Protein AF-A0A0D8ZPQ2-F1 (afdb_monomer)

Solvent-accessible surface area (backbone atoms only — not comparable to full-atom values): 20098 Å² total; per-residue (Å²): 124,66,74,57,55,53,52,55,51,50,50,55,56,56,63,72,45,53,73,69,50,47,55,49,26,52,54,46,30,50,55,48,46,69,67,47,54,82,52,61,35,55,46,63,42,36,36,36,30,72,32,68,70,55,53,48,43,53,56,47,63,79,64,75,66,79,50,78,71,44,48,54,41,48,36,48,49,51,24,51,55,50,50,54,50,41,38,44,73,54,54,66,43,55,62,33,38,41,49,42,57,46,45,54,29,55,76,48,75,66,51,74,59,90,45,60,65,55,36,49,55,53,49,51,54,51,50,64,57,53,49,78,70,77,46,59,73,45,59,53,76,42,88,44,52,68,43,35,48,53,50,48,52,36,46,53,53,34,50,51,56,51,50,54,46,46,52,56,57,70,72,48,90,59,82,53,84,49,58,46,84,41,83,42,65,49,99,82,67,46,81,40,86,41,74,47,76,53,57,46,50,60,55,23,30,54,58,39,62,71,50,91,74,90,60,83,64,66,59,66,68,62,49,24,50,46,43,6,35,72,36,21,69,51,49,48,71,44,22,93,47,44,70,60,49,59,66,69,39,77,82,64,68,56,68,69,56,64,31,52,33,66,47,39,47,78,56,96,88,39,77,45,41,54,35,51,53,48,47,61,63,59,32,24,41,52,57,43,59,50,66,64,44,72,42,32,54,40,75,52,64,84,53,64,50,58,50,51,54,40,48,66,38,45,55,74,72,80,46,83,79,57,45,58,96,80,62,50,75,63,63,50,48,52,55,51,52,54,30,51,52,40,31,51,52,39,52,54,35,47,53,55,48,50,57,51,45,49,74,63,75,106

Foldseek 3Di:
DVLVVLVVVLLVVLVPDDPVLLVLLVVLLVLQCVLCLLPLLDFDDEAEEEDPLLLVLLVVVVVPDDDPVNSSSVSNNSSVLVVLSLVVPLSVHQYAYEDELLRLCVLVVNDQDPDQVSVVVSVVSSCVSCVVSVHHYDYDQPPGSVSSNVLSVLLVVLQVLLLVLLVVLLPDQDEDDQWDWDFDQDPVRDTDTDTDGDQLLNVLLVVLLPDDGDHDHADSNLSSLQSSLSCSVVSLVNYPPNVVCVVVCPPPPPPLSPLSPVCWDQDPSGIPNSVLSVLLVQQQVLVCLLVVDNYHYGYDDPPPSSSVNSVVSSPPPVDVNSDPPPDDPVNVVVSVVSSVVSSVSSVVSVVVVVVVVVVSND

Sequence (362 aa):
MQLIKITEKIKHEIQSLNQTEKTYLIKSFIFLINNIEPILGLSEPLLLIIDNQVLNDLNHINTNQFDCKNRLRYVRLISVFMLFNYLVKYAGKHIKIILTPAIFLEFNQRSIPKTSDEFNIVLNKYLSLVEKFECETLSLSINNFKDARQKLKTIQYDEQKILNIINKLKFKRMTFELFDKMDWRDENNKKVKCELFKPPFLLAYQVASKQKIRLKYFDRSVVNHVIASHLEPKVYSDSALTNLVQQKLKGFRSESISRTASVSKIVKGQLKGLADIEILQLCNIESQFKYNLDYTFFAVTFDKKLSELLHERTRLSIHSEALSIQDNRETRKAKIDVAQEKQLKALNELALFYQHLETVVC

Structure (mmCIF, N/CA/C/O backbone):
data_AF-A0A0D8ZPQ2-F1
#
_entry.id   AF-A0A0D8ZPQ2-F1
#
loop_
_atom_site.group_PDB
_atom_site.id
_atom_site.type_symbol
_atom_site.label_atom_id
_atom_site.label_alt_id
_atom_site.label_comp_id
_atom_site.label_asym_id
_atom_site.label_entity_id
_atom_site.label_seq_id
_atom_site.pdbx_PDB_ins_code
_atom_site.Cartn_x
_atom_site.Cartn_y
_atom_site.Cartn_z
_atom_site.occupancy
_atom_site.B_iso_or_equiv
_atom_site.auth_seq_id
_atom_site.auth_comp_id
_atom_site.auth_asym_id
_atom_site.auth_atom_id
_atom_site.pdbx_PDB_model_num
ATOM 1 N N . MET A 1 1 ? -23.719 6.994 19.216 1.00 41.38 1 MET A N 1
ATOM 2 C CA . MET A 1 1 ? -23.321 7.160 20.636 1.00 41.38 1 MET A CA 1
ATOM 3 C C . MET A 1 1 ? -21.838 6.856 20.892 1.00 41.38 1 MET A C 1
ATOM 5 O O . MET A 1 1 ? -21.249 7.560 21.697 1.00 41.38 1 MET A O 1
ATOM 9 N N . GLN A 1 2 ? -21.213 5.878 20.213 1.00 47.44 2 GLN A N 1
ATOM 10 C CA . GLN A 1 2 ? -19.795 5.504 20.419 1.00 47.44 2 GLN A CA 1
ATOM 11 C C . GLN A 1 2 ? -18.790 6.561 19.896 1.00 47.44 2 GLN A C 1
ATOM 13 O O . GLN A 1 2 ? -18.069 7.140 20.703 1.00 47.44 2 GLN A O 1
ATOM 18 N N . LEU A 1 3 ? -18.904 7.010 18.637 1.00 49.72 3 LEU A N 1
ATOM 19 C CA . LEU A 1 3 ? -18.049 8.065 18.047 1.00 49.72 3 LEU A CA 1
ATOM 20 C C . LEU A 1 3 ? -18.040 9.427 18.784 1.00 49.72 3 LEU A C 1
ATOM 22 O O . LEU A 1 3 ? -17.176 10.264 18.525 1.00 49.72 3 LEU A O 1
ATOM 26 N N . ILE A 1 4 ? -19.000 9.714 19.674 1.00 50.06 4 ILE A N 1
ATOM 27 C CA . ILE A 1 4 ? -18.988 10.933 20.512 1.00 50.06 4 ILE A CA 1
ATOM 28 C C . ILE A 1 4 ? -17.857 10.851 21.549 1.00 50.06 4 ILE A C 1
ATOM 30 O O . ILE A 1 4 ? -17.125 11.823 21.721 1.00 50.06 4 ILE A O 1
ATOM 34 N N . LYS A 1 5 ? -17.633 9.666 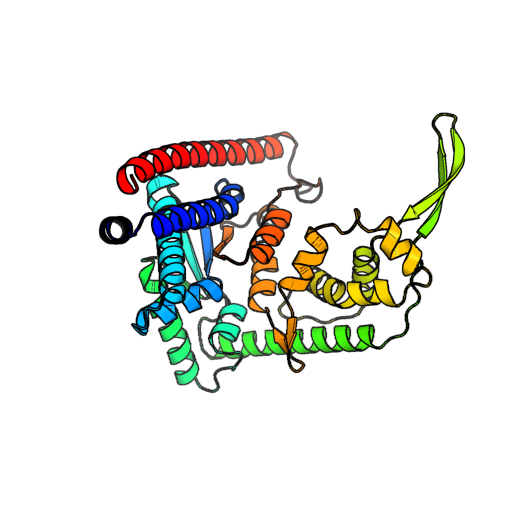22.135 1.00 54.03 5 LYS A N 1
ATOM 35 C CA . LYS A 1 5 ? -16.564 9.425 23.115 1.00 54.03 5 LYS A CA 1
ATOM 36 C C . LYS A 1 5 ? -15.174 9.558 22.493 1.00 54.03 5 LYS A 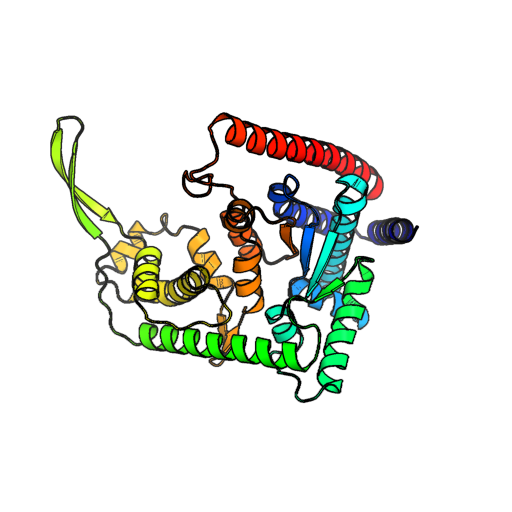C 1
ATOM 38 O O . LYS A 1 5 ? -14.276 10.106 23.128 1.00 54.03 5 LYS A O 1
ATOM 43 N N . ILE A 1 6 ? -15.002 9.123 21.239 1.00 60.47 6 ILE A N 1
ATOM 44 C CA . ILE A 1 6 ? -13.753 9.328 20.489 1.00 60.47 6 ILE A CA 1
ATOM 45 C C . ILE A 1 6 ? -13.452 10.821 20.330 1.00 60.47 6 ILE A C 1
ATOM 47 O O . ILE A 1 6 ? -12.317 11.227 20.547 1.00 60.47 6 ILE A O 1
ATOM 51 N N . THR A 1 7 ? -14.438 11.658 19.997 1.00 66.75 7 THR A N 1
ATOM 52 C CA . THR A 1 7 ? -14.201 13.101 19.811 1.00 66.75 7 THR A CA 1
ATOM 53 C C . THR A 1 7 ? -13.794 13.799 21.103 1.00 66.75 7 THR A C 1
ATOM 55 O O . THR A 1 7 ? -12.859 14.595 21.082 1.00 66.75 7 THR A O 1
ATOM 58 N N . GLU A 1 8 ? -14.437 13.486 22.229 1.00 69.44 8 GLU A N 1
ATOM 59 C CA . GLU A 1 8 ? -14.062 14.050 23.534 1.00 69.44 8 GLU A CA 1
ATOM 60 C C . GLU A 1 8 ? -12.667 13.591 23.969 1.00 69.44 8 GLU A C 1
ATOM 62 O O . GLU A 1 8 ? -11.854 14.403 24.413 1.00 69.44 8 GLU A O 1
ATOM 67 N N . LYS A 1 9 ? -12.351 12.308 23.755 1.00 71.44 9 LYS A N 1
ATOM 68 C CA . LYS A 1 9 ? -11.021 11.761 24.024 1.00 71.44 9 LYS A CA 1
ATOM 69 C C . LYS A 1 9 ? -9.953 12.417 23.147 1.00 71.44 9 LYS A C 1
ATOM 71 O O . LYS A 1 9 ? -8.952 12.881 23.676 1.00 71.44 9 LYS A O 1
ATOM 76 N N . ILE A 1 10 ? -10.173 12.521 21.833 1.00 74.75 10 ILE A N 1
ATOM 77 C CA . ILE A 1 10 ? -9.263 13.221 20.910 1.00 74.75 10 ILE A CA 1
ATOM 78 C C . ILE A 1 10 ? -9.061 14.668 21.368 1.00 74.75 10 ILE A C 1
ATOM 80 O O . ILE A 1 10 ? -7.928 15.134 21.401 1.00 74.75 10 ILE A O 1
ATOM 84 N N . LYS A 1 11 ? -10.132 15.372 21.754 1.00 79.00 11 LYS A N 1
ATOM 85 C CA . LYS A 1 11 ? -10.051 16.762 22.214 1.00 79.00 11 LYS A CA 1
ATOM 86 C C . LYS A 1 11 ? -9.152 16.902 23.445 1.00 79.00 11 LYS A C 1
ATOM 88 O O . LYS A 1 11 ? -8.260 17.746 23.438 1.00 79.00 11 LYS A O 1
ATOM 93 N N . HIS A 1 12 ? -9.339 16.052 24.455 1.00 79.31 12 HIS A N 1
ATOM 94 C CA . HIS A 1 12 ? -8.485 16.038 25.646 1.00 79.31 12 HIS A CA 1
ATOM 95 C C . HIS A 1 12 ? -7.016 15.752 25.293 1.00 79.31 12 HIS A C 1
ATOM 97 O O . HIS A 1 12 ? -6.105 16.439 25.754 1.00 79.31 12 HIS A O 1
ATOM 103 N N . GLU A 1 13 ? -6.772 14.771 24.422 1.00 82.75 13 GLU A N 1
ATOM 104 C CA . GLU A 1 13 ? -5.420 14.432 23.974 1.00 82.75 13 GLU A CA 1
ATOM 105 C C . GLU A 1 13 ? -4.752 15.595 23.230 1.00 82.75 13 GLU A C 1
ATOM 107 O O . GLU A 1 13 ? -3.596 15.901 23.514 1.00 82.75 13 GLU A O 1
ATOM 112 N N . ILE A 1 14 ? -5.476 16.293 22.346 1.00 84.00 14 ILE A N 1
ATOM 113 C CA . ILE A 1 14 ? -4.987 17.478 21.620 1.00 84.00 14 ILE A CA 1
ATOM 114 C C . ILE A 1 14 ? -4.630 18.617 22.582 1.00 84.00 14 ILE A C 1
ATOM 116 O O . ILE A 1 14 ? -3.601 19.270 22.404 1.00 84.00 14 ILE A O 1
ATOM 120 N N . GLN A 1 15 ? -5.447 18.847 23.613 1.00 85.25 15 GLN A N 1
ATOM 121 C CA . GLN A 1 15 ? -5.192 19.877 24.625 1.00 85.25 15 GLN A CA 1
ATOM 122 C C . GLN A 1 15 ? -3.924 19.595 25.441 1.00 85.25 15 GLN A C 1
ATOM 124 O O . GLN A 1 15 ? -3.238 20.532 25.840 1.00 85.25 15 GLN A O 1
ATOM 129 N N . SER A 1 16 ? -3.579 18.318 25.636 1.00 85.88 16 SER A N 1
ATOM 130 C CA . SER A 1 16 ? -2.345 17.905 26.319 1.00 85.88 16 SER A CA 1
ATOM 131 C C . SER A 1 16 ? -1.069 18.089 25.483 1.00 85.88 16 SER A C 1
ATOM 133 O O . SER A 1 16 ? 0.036 17.921 26.003 1.00 85.88 16 SER A O 1
ATOM 135 N N . LEU A 1 17 ? -1.196 18.378 24.182 1.00 87.38 17 LEU A N 1
ATOM 136 C CA . LEU A 1 17 ? -0.052 18.505 23.285 1.00 87.38 17 LEU A CA 1
ATOM 137 C C . LEU A 1 17 ? 0.653 19.852 23.465 1.00 87.38 17 LEU A C 1
ATOM 139 O O . LEU A 1 17 ? 0.016 20.906 23.524 1.00 87.38 17 LEU A O 1
ATOM 143 N N . ASN A 1 18 ? 1.986 19.836 23.444 1.00 89.25 18 ASN A N 1
ATOM 144 C CA . ASN A 1 18 ? 2.763 21.074 23.344 1.00 89.25 18 ASN A CA 1
ATOM 145 C C . ASN A 1 18 ? 2.694 21.676 21.922 1.00 89.25 18 ASN A C 1
ATOM 147 O O . ASN A 1 18 ? 2.236 21.038 20.974 1.00 89.25 18 ASN A O 1
ATOM 151 N N . GLN A 1 19 ? 3.187 22.904 21.737 1.00 88.12 19 GLN A N 1
ATOM 152 C CA . GLN A 1 19 ? 3.073 23.612 20.453 1.00 88.12 19 GLN A CA 1
ATOM 153 C C . GLN A 1 19 ? 3.758 22.889 19.276 1.00 88.12 19 GLN A C 1
ATOM 155 O O . GLN A 1 19 ? 3.245 22.882 18.151 1.00 88.12 19 GLN A O 1
ATOM 160 N N . THR A 1 20 ? 4.903 22.248 19.522 1.00 89.31 20 THR A N 1
ATOM 161 C CA . THR A 1 20 ? 5.625 21.464 18.509 1.00 89.31 20 THR A CA 1
ATOM 162 C C . THR A 1 20 ? 4.814 20.239 18.089 1.00 89.31 20 THR A C 1
ATOM 164 O O . THR A 1 20 ? 4.684 19.955 16.897 1.00 89.31 20 THR A O 1
ATOM 167 N N . GLU A 1 21 ? 4.221 19.541 19.057 1.00 90.00 21 GLU A N 1
ATOM 168 C CA . GLU A 1 21 ? 3.336 18.396 18.836 1.00 90.00 21 GLU A CA 1
ATOM 169 C C . GLU A 1 21 ? 2.061 18.803 18.094 1.00 90.00 21 GLU A C 1
ATOM 171 O O . GLU A 1 21 ? 1.704 18.141 17.124 1.00 90.00 21 GLU A O 1
ATOM 176 N N . LYS A 1 22 ? 1.423 19.922 18.461 1.00 88.94 22 LYS A N 1
ATOM 177 C CA . LYS A 1 22 ? 0.262 20.475 17.740 1.00 88.94 22 LYS A CA 1
ATOM 178 C C . LYS A 1 22 ? 0.596 20.792 16.281 1.00 88.94 22 LYS A C 1
ATOM 180 O O . LYS A 1 22 ? -0.138 20.414 15.372 1.00 88.94 22 LYS A O 1
ATOM 185 N N . THR A 1 23 ? 1.750 21.411 16.033 1.00 88.88 23 THR A N 1
ATOM 186 C CA . THR A 1 23 ? 2.218 21.693 14.666 1.00 88.88 23 THR A CA 1
ATOM 187 C C . THR A 1 23 ? 2.427 20.399 13.873 1.00 88.88 23 THR A C 1
ATOM 189 O O . THR A 1 23 ? 2.057 20.307 12.700 1.00 88.88 23 THR A O 1
ATOM 192 N N . TYR A 1 24 ? 3.015 19.378 14.501 1.00 90.94 24 TYR A N 1
ATOM 193 C CA . TYR A 1 24 ? 3.219 18.073 13.876 1.00 90.94 24 TYR A CA 1
ATOM 194 C C . TYR A 1 24 ? 1.899 17.323 13.637 1.00 90.94 24 TYR A C 1
ATOM 196 O O . TYR A 1 24 ? 1.752 16.675 12.598 1.00 90.94 24 TYR A O 1
ATOM 204 N N . LEU A 1 25 ? 0.928 17.454 14.546 1.00 92.19 25 LEU A N 1
ATOM 205 C CA . LEU A 1 25 ? -0.424 16.916 14.410 1.00 92.19 25 LEU A CA 1
ATOM 206 C C . LEU A 1 25 ? -1.108 17.479 13.168 1.00 92.19 25 LEU A C 1
ATOM 208 O O . LEU A 1 25 ? -1.548 16.705 12.324 1.00 92.19 25 LEU A O 1
ATOM 212 N N . ILE A 1 26 ? -1.138 18.810 13.032 1.00 89.25 26 ILE A N 1
ATOM 213 C CA . ILE A 1 26 ? -1.751 19.490 11.885 1.00 89.25 26 ILE A CA 1
ATOM 214 C C . ILE A 1 26 ? -1.098 19.016 10.584 1.00 89.25 26 ILE A C 1
ATOM 216 O O . ILE A 1 26 ? -1.795 18.612 9.659 1.00 89.25 26 ILE A O 1
ATOM 220 N N . LYS A 1 27 ? 0.240 18.983 10.522 1.00 91.56 27 LYS A N 1
ATOM 221 C CA . LYS A 1 27 ? 0.965 18.502 9.332 1.00 91.56 27 LYS A CA 1
ATOM 222 C C . LYS A 1 27 ? 0.626 17.052 8.985 1.00 91.56 27 LYS A C 1
ATOM 224 O O . LYS A 1 27 ? 0.441 16.736 7.814 1.00 91.56 27 LYS A O 1
ATOM 229 N N . SER A 1 28 ? 0.545 16.182 9.990 1.00 93.38 28 SER A N 1
ATOM 230 C CA . SER A 1 28 ? 0.216 14.763 9.808 1.00 93.38 28 SER A CA 1
ATOM 231 C C . SER A 1 28 ? -1.231 14.579 9.349 1.00 93.38 28 SER A C 1
ATOM 233 O O . SER A 1 28 ? -1.497 13.779 8.457 1.00 93.38 28 SER A O 1
ATOM 235 N N . PHE A 1 29 ? -2.156 15.362 9.905 1.00 92.81 29 PHE A N 1
ATOM 236 C CA . PHE A 1 29 ? -3.560 15.350 9.519 1.00 92.81 29 PHE A CA 1
ATOM 237 C C . PHE A 1 29 ? -3.768 15.865 8.089 1.00 92.81 29 PHE A C 1
ATOM 239 O O . PHE A 1 29 ? -4.382 15.170 7.286 1.00 92.81 29 PHE A O 1
ATOM 246 N N . ILE A 1 30 ? -3.181 17.013 7.732 1.00 89.81 30 ILE A N 1
ATOM 247 C CA . ILE A 1 30 ? -3.221 17.553 6.361 1.00 89.81 30 ILE A CA 1
ATOM 248 C C . ILE A 1 30 ? -2.640 16.543 5.369 1.00 89.81 30 ILE A C 1
ATOM 250 O O . ILE A 1 30 ? -3.208 16.326 4.304 1.00 89.81 30 ILE A O 1
ATOM 254 N N . PHE A 1 31 ? -1.533 15.883 5.720 1.00 91.81 31 PHE A N 1
ATOM 255 C CA . PHE A 1 31 ? -0.951 14.839 4.879 1.00 91.81 31 PHE A CA 1
ATOM 256 C C . PHE A 1 31 ? -1.945 13.701 4.594 1.00 91.81 31 PHE A C 1
ATOM 258 O O . PHE A 1 31 ? -2.083 13.283 3.447 1.00 91.81 31 PHE A O 1
ATOM 265 N N . LEU A 1 32 ? -2.665 13.223 5.613 1.00 92.75 32 LEU A N 1
ATOM 266 C CA . LEU A 1 32 ? -3.695 12.197 5.440 1.00 92.75 32 LEU A CA 1
ATOM 267 C C . LEU A 1 32 ? -4.887 12.694 4.610 1.00 92.75 32 LEU A C 1
ATOM 269 O O . LEU A 1 32 ? -5.379 11.958 3.756 1.00 92.75 32 LEU A O 1
ATOM 273 N N . ILE A 1 33 ? -5.327 13.934 4.831 1.00 89.31 33 ILE A N 1
ATOM 274 C CA . ILE A 1 33 ? -6.423 14.549 4.075 1.00 89.31 33 ILE A CA 1
ATOM 275 C C . ILE A 1 33 ? -6.072 14.673 2.594 1.00 89.31 33 ILE A C 1
ATOM 277 O O . ILE A 1 33 ? -6.847 14.230 1.754 1.00 89.31 33 ILE A O 1
ATOM 281 N N . ASN A 1 34 ? -4.880 15.164 2.261 1.00 85.62 34 ASN A N 1
ATOM 282 C CA . ASN A 1 34 ? -4.442 15.287 0.868 1.00 85.62 34 ASN A CA 1
ATOM 283 C C . ASN A 1 34 ? -4.384 13.927 0.150 1.00 85.62 34 ASN A C 1
ATOM 285 O O . ASN A 1 34 ? -4.535 13.857 -1.068 1.00 85.62 34 ASN A O 1
ATOM 289 N N . ASN A 1 35 ? -4.178 12.835 0.894 1.00 86.06 35 ASN A N 1
ATOM 290 C CA . ASN A 1 35 ? -4.217 11.492 0.322 1.00 86.06 35 ASN A CA 1
ATOM 291 C C . ASN A 1 35 ? -5.647 11.037 0.017 1.00 86.06 35 ASN A C 1
ATOM 293 O O . ASN A 1 35 ? -5.849 10.351 -0.981 1.00 86.06 35 ASN A O 1
ATOM 297 N N . ILE A 1 36 ? -6.624 11.389 0.861 1.00 86.38 36 ILE A N 1
ATOM 298 C CA . ILE A 1 36 ? -8.007 10.907 0.741 1.00 86.38 3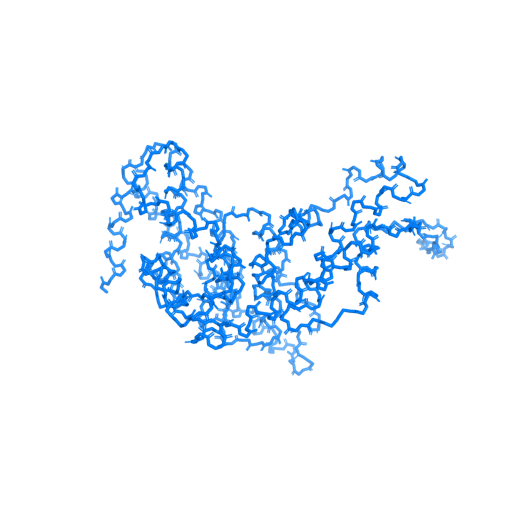6 ILE A CA 1
ATOM 299 C C . ILE A 1 36 ? -8.905 11.828 -0.089 1.00 86.38 36 ILE A C 1
ATOM 301 O O . ILE A 1 36 ? -9.905 11.377 -0.637 1.00 86.38 36 ILE A O 1
ATOM 305 N N . GLU A 1 37 ? -8.559 13.107 -0.215 1.00 82.50 37 GLU A N 1
ATOM 306 C CA . GLU A 1 37 ? -9.332 14.100 -0.965 1.00 82.50 37 GLU A CA 1
ATOM 307 C C . GLU A 1 37 ? -9.755 13.617 -2.368 1.00 82.50 37 GLU A C 1
ATOM 309 O O . GLU A 1 37 ? -10.943 13.736 -2.687 1.00 82.50 37 GLU A O 1
ATOM 314 N N . PRO A 1 38 ? -8.877 12.979 -3.179 1.00 77.94 38 PRO A N 1
ATOM 315 C CA . PRO A 1 38 ? -9.250 12.525 -4.519 1.00 77.94 38 PRO A CA 1
ATOM 316 C C . PRO A 1 38 ? -10.356 11.463 -4.539 1.00 77.94 38 PRO A C 1
ATOM 318 O O . PRO A 1 38 ? -10.917 11.195 -5.599 1.00 77.94 38 PRO A O 1
ATOM 321 N N . ILE A 1 39 ? -10.652 10.826 -3.400 1.00 78.25 39 ILE A N 1
ATOM 322 C CA . ILE A 1 39 ? -11.596 9.706 -3.320 1.00 78.25 39 ILE A CA 1
ATOM 323 C C . ILE A 1 39 ? -12.920 10.062 -2.652 1.00 78.25 39 ILE A C 1
ATOM 325 O O . ILE A 1 39 ? -13.835 9.241 -2.642 1.00 78.25 39 ILE A O 1
ATOM 329 N N . LEU A 1 40 ? -13.056 11.272 -2.100 1.00 79.19 40 LEU A N 1
ATOM 330 C CA . LEU A 1 40 ? -14.262 11.667 -1.365 1.00 79.19 40 LEU A CA 1
ATOM 331 C C 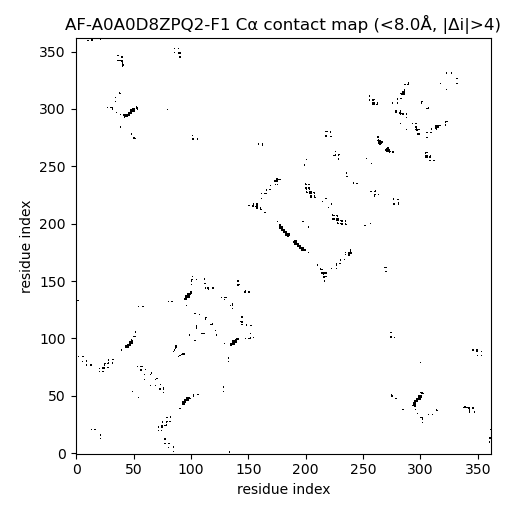. LEU A 1 40 ? -15.517 11.697 -2.258 1.00 79.19 40 LEU A C 1
ATOM 333 O O . LEU A 1 40 ? -16.630 11.553 -1.754 1.00 79.19 40 LEU A O 1
ATOM 337 N N . GLY A 1 41 ? -15.357 11.820 -3.578 1.00 73.06 41 GLY A N 1
ATOM 338 C CA . GLY A 1 41 ? -16.453 11.744 -4.551 1.00 73.06 41 GLY A CA 1
ATOM 339 C C . GLY A 1 41 ? -16.858 10.327 -4.988 1.00 73.06 41 GLY A C 1
ATOM 340 O O . GLY A 1 41 ? -17.835 10.187 -5.724 1.00 73.06 41 GLY A O 1
ATOM 341 N N . LEU A 1 42 ? -16.126 9.286 -4.572 1.00 75.88 42 LEU A N 1
ATOM 342 C CA . LEU A 1 42 ? -16.280 7.916 -5.082 1.00 75.88 42 LEU A CA 1
ATOM 343 C C . LEU A 1 42 ? -17.322 7.078 -4.320 1.00 75.88 42 LEU A C 1
ATOM 345 O O . LEU A 1 42 ? -17.939 7.541 -3.357 1.00 75.88 42 LEU A O 1
ATOM 349 N N . SER A 1 43 ? -17.535 5.846 -4.803 1.00 78.75 43 SER A N 1
ATOM 350 C CA . SER A 1 43 ? -18.500 4.870 -4.284 1.00 78.75 43 SER A CA 1
ATOM 351 C C . SER A 1 43 ? -18.286 4.562 -2.804 1.00 78.75 43 SER A C 1
ATOM 353 O O . SER A 1 43 ? -17.152 4.431 -2.334 1.00 78.75 43 SER A O 1
ATOM 355 N N . GLU A 1 44 ? -19.390 4.386 -2.085 1.00 82.88 44 GLU A N 1
ATOM 356 C CA . GLU A 1 44 ? -19.411 4.029 -0.668 1.00 82.88 44 GLU A CA 1
ATOM 357 C C . GLU A 1 44 ? -19.916 2.592 -0.486 1.00 82.88 44 GLU A C 1
ATOM 359 O O . GLU A 1 44 ? -20.863 2.217 -1.175 1.00 82.88 44 GLU A O 1
ATOM 364 N N . PRO A 1 45 ? -19.361 1.811 0.464 1.00 91.88 45 PRO A N 1
ATOM 365 C CA . PRO A 1 45 ? -18.475 2.238 1.554 1.00 91.88 45 PRO A CA 1
ATOM 366 C C . PRO A 1 45 ? -17.019 2.510 1.149 1.00 91.88 45 PRO A C 1
ATOM 368 O O . PRO A 1 45 ? -16.494 1.922 0.202 1.00 91.88 45 PRO A O 1
ATOM 371 N N . LEU A 1 46 ? -16.343 3.354 1.937 1.00 92.81 46 LEU A N 1
ATOM 372 C CA . LEU A 1 46 ? -14.888 3.490 1.899 1.00 92.81 46 LEU A CA 1
ATOM 373 C C . LEU A 1 46 ? -14.246 2.359 2.711 1.00 92.81 46 LEU A C 1
ATOM 375 O O . LEU A 1 46 ? -14.409 2.255 3.927 1.00 92.81 46 LEU A O 1
ATOM 379 N N . LEU A 1 47 ? -13.501 1.507 2.023 1.00 95.00 47 LEU A N 1
ATOM 380 C CA . LEU A 1 47 ? -12.798 0.353 2.561 1.00 95.00 47 LEU A CA 1
ATOM 381 C C . LEU A 1 47 ? -11.345 0.733 2.870 1.00 95.00 47 LEU A C 1
ATOM 383 O O . LEU A 1 47 ? -10.476 0.730 1.997 1.00 95.00 47 LEU A O 1
ATOM 387 N N . LEU A 1 48 ? -11.095 1.087 4.127 1.00 95.38 48 LEU A N 1
ATOM 388 C CA . LEU A 1 48 ? -9.821 1.595 4.620 1.00 95.38 48 LEU A CA 1
ATOM 389 C C . LEU A 1 48 ? -8.869 0.447 4.967 1.00 95.38 48 LEU A C 1
ATOM 391 O O . LEU A 1 48 ? -9.108 -0.343 5.879 1.00 95.38 48 LEU A O 1
ATOM 395 N N . ILE A 1 49 ? -7.751 0.382 4.263 1.00 95.88 49 ILE A N 1
ATOM 396 C CA . ILE A 1 49 ? -6.655 -0.546 4.497 1.00 95.88 49 ILE A CA 1
ATOM 397 C C . ILE A 1 49 ? -5.618 0.156 5.382 1.00 95.88 49 ILE A C 1
ATOM 399 O O . ILE A 1 49 ? -5.037 1.170 4.989 1.00 95.88 49 ILE A O 1
ATOM 403 N N . ILE A 1 50 ? -5.385 -0.367 6.587 1.00 95.06 50 ILE A N 1
ATOM 404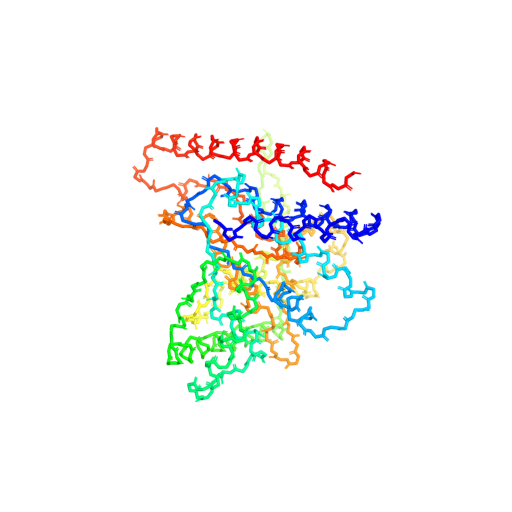 C CA . ILE A 1 50 ? -4.432 0.216 7.543 1.00 95.06 50 ILE A CA 1
ATOM 405 C C . ILE A 1 50 ? -3.036 -0.336 7.276 1.00 95.06 50 ILE A C 1
ATOM 407 O O . ILE A 1 50 ? -2.792 -1.528 7.460 1.00 95.06 50 ILE A O 1
ATOM 411 N N . ASP A 1 51 ? -2.118 0.537 6.876 1.00 92.62 51 ASP A N 1
ATOM 412 C CA . ASP A 1 51 ? -0.725 0.172 6.637 1.00 92.62 51 ASP A CA 1
ATOM 413 C C . ASP A 1 51 ? -0.021 -0.289 7.933 1.00 92.62 51 ASP A C 1
ATOM 415 O O . ASP A 1 51 ? -0.314 0.160 9.048 1.00 92.62 51 ASP A O 1
ATOM 419 N N . ASN A 1 52 ? 0.971 -1.164 7.782 1.00 87.69 52 ASN A N 1
ATOM 420 C CA . ASN A 1 52 ? 1.805 -1.703 8.848 1.00 87.69 52 ASN A CA 1
ATOM 421 C C . ASN A 1 52 ? 2.475 -0.614 9.689 1.00 87.69 52 ASN A C 1
ATOM 423 O O . ASN A 1 52 ? 2.680 -0.816 10.886 1.00 87.69 52 ASN A O 1
ATOM 427 N N . GLN A 1 53 ? 2.809 0.548 9.118 1.00 88.06 53 GLN A N 1
ATOM 428 C CA . GLN A 1 53 ? 3.352 1.657 9.907 1.00 88.06 53 GLN A CA 1
ATOM 429 C C . GLN A 1 53 ? 2.360 2.142 10.979 1.00 88.06 53 GLN A C 1
ATOM 431 O O . GLN A 1 53 ? 2.759 2.357 12.125 1.00 88.0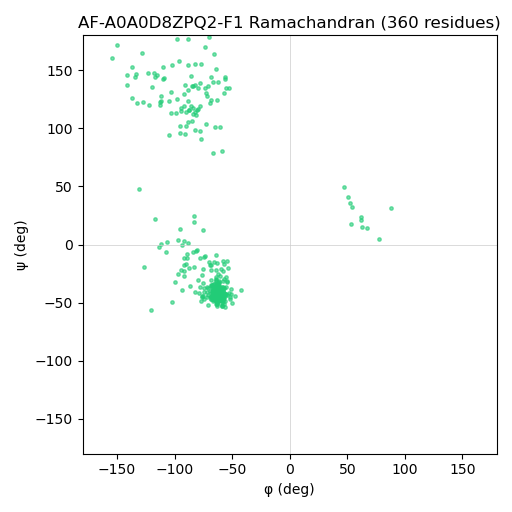6 53 GLN A O 1
ATOM 436 N N . VAL A 1 54 ? 1.076 2.258 10.633 1.00 91.25 54 VAL A N 1
ATOM 437 C CA . VAL A 1 54 ? 0.016 2.676 11.562 1.00 91.25 54 VAL A CA 1
ATOM 438 C C . VAL A 1 54 ? -0.275 1.569 12.579 1.00 91.25 54 VAL A C 1
ATOM 440 O O . VAL A 1 54 ? -0.402 1.848 13.771 1.00 91.25 54 VAL A O 1
ATOM 443 N N . LEU A 1 55 ? -0.296 0.301 12.149 1.00 91.00 55 LEU A N 1
ATOM 444 C CA . LEU A 1 55 ? -0.443 -0.848 13.057 1.00 91.00 55 LEU A CA 1
ATOM 445 C C . LEU A 1 55 ? 0.697 -0.929 14.080 1.00 91.00 55 LEU A C 1
ATOM 447 O O . LEU A 1 55 ? 0.470 -1.233 15.252 1.00 91.00 55 LEU A O 1
ATOM 451 N N . ASN A 1 56 ? 1.924 -0.625 13.659 1.00 87.25 56 ASN A N 1
ATOM 452 C CA . ASN A 1 56 ? 3.071 -0.569 14.556 1.00 87.25 56 ASN A CA 1
ATOM 453 C C . ASN A 1 56 ? 2.929 0.573 15.571 1.00 87.25 56 ASN A C 1
ATOM 455 O O . ASN A 1 56 ? 3.176 0.347 16.756 1.00 87.25 56 ASN A O 1
ATOM 459 N N . ASP A 1 57 ? 2.489 1.764 15.150 1.00 88.12 57 ASP A N 1
ATOM 460 C CA . ASP A 1 57 ? 2.214 2.878 16.072 1.00 88.12 57 ASP A CA 1
ATOM 461 C C . ASP A 1 57 ? 1.146 2.500 17.115 1.00 88.12 57 ASP A C 1
ATOM 463 O O . ASP A 1 57 ? 1.339 2.738 18.309 1.00 88.12 57 ASP A O 1
ATOM 467 N N . LEU A 1 58 ? 0.066 1.833 16.691 1.00 86.94 58 LEU A N 1
ATOM 468 C CA . LEU A 1 58 ? -0.983 1.311 17.578 1.00 86.94 58 LEU A CA 1
ATOM 469 C C . LEU A 1 58 ? -0.443 0.314 18.607 1.00 86.94 58 LEU A C 1
ATOM 471 O O . LEU A 1 58 ? -0.787 0.390 19.790 1.00 86.94 58 LEU A O 1
ATOM 475 N N . ASN A 1 59 ? 0.394 -0.623 18.158 1.00 84.62 59 ASN A N 1
ATOM 476 C CA . ASN A 1 59 ? 0.974 -1.652 19.012 1.00 84.62 59 ASN A CA 1
ATOM 477 C C . ASN A 1 59 ? 1.965 -1.057 20.028 1.00 84.62 59 ASN A C 1
ATOM 479 O O . ASN A 1 59 ? 2.014 -1.510 21.168 1.00 84.62 59 ASN A O 1
ATOM 483 N N . HIS A 1 60 ? 2.711 -0.013 19.653 1.00 78.00 60 HIS A N 1
ATOM 484 C CA . HIS A 1 60 ? 3.641 0.665 20.560 1.00 78.00 60 HIS A CA 1
ATOM 485 C C . HIS A 1 60 ? 2.937 1.372 21.726 1.00 78.00 60 HIS A C 1
ATOM 487 O O . HIS A 1 60 ? 3.425 1.310 22.853 1.00 78.00 60 HIS A O 1
ATOM 493 N N . ILE A 1 61 ? 1.766 1.973 21.502 1.00 72.69 61 ILE A N 1
ATOM 494 C CA . ILE A 1 61 ? 1.005 2.649 22.569 1.00 72.69 61 ILE A CA 1
ATOM 495 C C . ILE A 1 61 ? 0.570 1.671 23.662 1.00 72.69 61 ILE A C 1
ATOM 497 O O . ILE A 1 61 ? 0.598 2.018 24.837 1.00 72.69 61 ILE A O 1
ATOM 501 N N . ASN A 1 62 ? 0.242 0.428 23.303 1.00 65.44 62 ASN A N 1
ATOM 502 C CA . ASN A 1 62 ? -0.131 -0.598 24.283 1.00 65.44 62 ASN A CA 1
ATOM 503 C C . ASN A 1 62 ? 1.025 -1.000 25.214 1.00 65.44 62 ASN A C 1
ATOM 505 O O . ASN A 1 62 ? 0.784 -1.631 26.238 1.00 65.44 62 ASN A O 1
ATOM 509 N N . THR A 1 63 ? 2.270 -0.655 24.874 1.00 62.22 63 THR A N 1
ATOM 510 C CA . THR A 1 63 ? 3.462 -1.062 25.635 1.00 62.22 63 THR A CA 1
ATOM 511 C C . THR A 1 63 ? 3.972 -0.009 26.629 1.00 62.22 63 THR A C 1
ATOM 513 O O . THR A 1 63 ? 4.984 -0.250 27.277 1.00 62.22 63 THR A O 1
ATOM 516 N N . ASN A 1 64 ? 3.283 1.135 26.788 1.00 55.16 64 ASN A N 1
ATOM 517 C CA . ASN A 1 64 ? 3.579 2.204 27.767 1.00 55.16 64 ASN A CA 1
ATOM 518 C C . ASN A 1 64 ? 5.020 2.764 27.775 1.00 55.16 64 ASN A C 1
ATOM 520 O O . ASN A 1 64 ? 5.420 3.444 28.719 1.00 55.16 64 ASN A O 1
ATOM 524 N N . GLN A 1 65 ? 5.810 2.547 26.724 1.00 53.12 65 GLN A N 1
ATOM 525 C CA . GLN A 1 65 ? 7.136 3.151 26.596 1.00 53.12 65 GLN A CA 1
ATOM 526 C C . GLN A 1 65 ? 7.013 4.497 25.875 1.00 53.12 65 GLN A C 1
ATOM 528 O O . GLN A 1 65 ? 6.886 4.535 24.653 1.00 53.12 65 GLN A O 1
ATOM 533 N N . PHE A 1 66 ? 7.055 5.612 26.606 1.00 51.12 66 PHE A N 1
ATOM 534 C CA . PHE A 1 66 ? 7.000 6.963 26.033 1.00 51.12 66 PHE A CA 1
ATOM 535 C C . PHE A 1 66 ? 8.384 7.632 26.059 1.00 51.12 66 PHE A C 1
ATOM 537 O O . PHE A 1 66 ? 8.768 8.244 27.048 1.00 51.12 66 PHE A O 1
ATOM 544 N N . ASP A 1 67 ? 9.131 7.529 24.957 1.00 56.56 67 ASP A N 1
ATOM 545 C CA . ASP A 1 67 ? 10.240 8.436 24.636 1.00 56.56 67 ASP A CA 1
ATOM 546 C C . ASP A 1 67 ? 9.775 9.538 23.651 1.00 56.56 67 ASP A C 1
ATOM 548 O O . ASP A 1 67 ? 8.633 9.537 23.175 1.00 56.56 67 ASP A O 1
ATOM 552 N N . CYS A 1 68 ? 10.648 10.490 23.308 1.00 56.34 68 CYS A N 1
ATOM 553 C CA . CYS A 1 68 ? 10.318 11.577 22.377 1.00 56.34 68 CYS A CA 1
ATOM 554 C C . CYS A 1 68 ? 9.931 11.095 20.960 1.00 56.34 68 CYS A C 1
ATOM 556 O O . CYS A 1 68 ? 9.074 11.704 20.314 1.00 56.34 68 CYS A O 1
ATOM 558 N N . LYS A 1 69 ? 10.492 9.978 20.470 1.00 65.12 69 LYS A N 1
ATOM 559 C CA . LYS A 1 69 ? 10.082 9.361 19.194 1.00 65.12 69 LYS A CA 1
ATOM 560 C C . LYS A 1 69 ? 8.703 8.716 19.319 1.00 65.12 69 LYS A C 1
ATOM 562 O O . LYS A 1 69 ? 7.900 8.808 18.390 1.00 65.12 69 LYS A O 1
ATOM 567 N N . ASN A 1 70 ? 8.407 8.107 20.460 1.00 73.62 70 ASN A N 1
ATOM 568 C CA . ASN A 1 70 ? 7.122 7.487 20.763 1.00 73.62 70 ASN A CA 1
ATOM 569 C C . ASN A 1 70 ? 6.031 8.547 20.903 1.00 73.62 70 ASN A C 1
ATOM 571 O O . ASN A 1 70 ? 4.898 8.316 20.488 1.00 73.62 70 ASN A O 1
ATOM 575 N N . ARG A 1 71 ? 6.390 9.748 21.362 1.00 83.00 71 ARG A N 1
ATOM 576 C CA . ARG A 1 71 ? 5.472 10.882 21.416 1.00 83.00 71 ARG A CA 1
ATOM 577 C C . ARG A 1 71 ? 5.057 11.378 20.029 1.00 83.00 71 ARG A C 1
ATOM 579 O O . ARG A 1 71 ? 3.870 11.565 19.792 1.00 83.00 71 ARG A O 1
ATOM 586 N N . LEU A 1 72 ? 5.976 11.484 19.066 1.00 86.00 72 LEU A N 1
ATOM 587 C CA . LEU A 1 72 ? 5.597 11.822 17.683 1.00 86.00 72 LEU A CA 1
ATOM 588 C C . LEU A 1 72 ? 4.760 10.719 17.016 1.00 86.00 72 LEU A C 1
ATOM 590 O O . LEU A 1 72 ? 3.815 11.025 16.293 1.00 86.00 72 LEU A O 1
ATOM 594 N N . ARG A 1 73 ? 5.054 9.438 17.279 1.00 86.31 73 ARG A N 1
ATOM 595 C CA . ARG A 1 73 ? 4.211 8.314 16.817 1.00 86.31 73 ARG A CA 1
ATOM 596 C C . ARG A 1 73 ? 2.797 8.391 17.387 1.00 86.31 73 ARG A C 1
ATOM 598 O O . ARG A 1 73 ? 1.834 8.184 16.657 1.00 86.31 73 ARG A O 1
ATOM 605 N N . TYR A 1 74 ? 2.681 8.746 18.663 1.00 86.31 74 TYR A N 1
ATOM 606 C CA . TYR A 1 74 ? 1.397 8.985 19.308 1.00 86.31 74 TYR A CA 1
ATOM 607 C C . TYR A 1 74 ? 0.613 10.105 18.615 1.00 86.31 74 TYR A C 1
ATOM 609 O O . TYR A 1 74 ? -0.539 9.906 18.240 1.00 86.31 74 TYR A O 1
ATOM 617 N N . VAL A 1 75 ? 1.263 11.243 18.345 1.00 89.00 75 VAL A N 1
ATOM 618 C CA . VAL A 1 75 ? 0.649 12.367 17.620 1.00 89.00 75 VAL A CA 1
ATOM 619 C C . VAL A 1 75 ? 0.187 11.959 16.215 1.00 89.00 75 VAL A C 1
ATOM 621 O O . VAL A 1 75 ? -0.915 12.325 15.806 1.00 89.00 75 VAL A O 1
ATOM 624 N N . ARG A 1 76 ? 0.968 11.149 15.483 1.00 90.94 76 ARG A N 1
ATOM 625 C CA . ARG A 1 76 ? 0.510 10.590 14.198 1.00 90.94 76 ARG A CA 1
ATOM 626 C C . ARG A 1 76 ? -0.766 9.779 14.365 1.00 90.94 76 ARG A C 1
ATOM 628 O O . ARG A 1 76 ? -1.689 9.939 13.572 1.00 90.94 76 ARG A O 1
ATOM 635 N N . LEU A 1 77 ? -0.857 8.940 15.394 1.00 89.75 77 LEU A N 1
ATOM 636 C CA . LEU A 1 77 ? -2.068 8.162 15.612 1.00 89.75 77 LEU A CA 1
ATOM 637 C C . LEU A 1 77 ? -3.278 9.052 15.931 1.00 89.75 77 LEU A C 1
ATOM 639 O O . LEU A 1 77 ? -4.354 8.800 15.393 1.00 89.75 77 LEU A O 1
ATOM 643 N N . ILE A 1 78 ? -3.106 10.122 16.720 1.00 90.00 78 ILE A N 1
ATOM 644 C CA . ILE A 1 78 ? -4.171 11.120 16.926 1.00 90.00 78 ILE A CA 1
ATOM 645 C C . ILE A 1 78 ? -4.659 11.652 15.571 1.00 90.00 78 ILE A C 1
ATOM 647 O O . ILE A 1 78 ? -5.865 11.695 15.347 1.00 90.00 78 ILE A O 1
ATOM 651 N N . SER A 1 79 ? -3.761 11.965 14.628 1.00 92.94 79 SER A N 1
ATOM 652 C CA . SER A 1 79 ? -4.186 12.418 13.294 1.00 92.94 79 SER A CA 1
ATOM 653 C C . SER A 1 79 ? -4.957 11.359 12.489 1.00 92.94 79 SER A C 1
ATOM 655 O O . SER A 1 79 ? -5.858 11.719 11.734 1.00 92.94 79 SER A O 1
ATOM 657 N N . VAL A 1 80 ? -4.691 10.061 12.689 1.00 93.88 80 VAL A N 1
ATOM 658 C CA . VAL A 1 80 ? -5.512 8.983 12.102 1.00 93.88 80 VAL A CA 1
ATOM 659 C C . VAL A 1 80 ? -6.905 8.959 12.732 1.00 93.88 80 VAL A C 1
ATOM 661 O O . VAL A 1 80 ? -7.898 8.886 12.014 1.00 93.88 80 VAL A O 1
ATOM 664 N N . PHE A 1 81 ? -7.010 9.081 14.058 1.00 91.00 81 PHE A N 1
ATOM 665 C CA . PHE A 1 81 ? -8.314 9.182 14.721 1.00 91.00 81 PHE A CA 1
ATOM 666 C C . PHE A 1 81 ? -9.100 10.416 14.256 1.00 91.00 81 PHE A C 1
ATOM 668 O O . PHE A 1 81 ? -10.308 10.332 14.035 1.00 91.00 81 PHE A O 1
ATOM 675 N N . MET A 1 82 ? -8.419 11.547 14.046 1.00 90.44 82 MET A N 1
ATOM 676 C CA . MET A 1 82 ? -9.025 12.748 13.467 1.00 90.44 82 MET A CA 1
ATOM 677 C C . MET A 1 82 ? -9.525 12.506 12.043 1.00 90.44 82 MET A C 1
ATOM 679 O O . MET A 1 82 ? -10.635 12.924 11.735 1.00 90.44 82 MET A O 1
ATOM 683 N N . LEU A 1 83 ? -8.757 11.805 11.197 1.00 92.69 83 LEU A N 1
ATOM 684 C CA . LEU A 1 83 ? -9.186 11.424 9.846 1.00 92.69 83 LEU A CA 1
ATOM 685 C C . LEU A 1 83 ? -10.477 10.603 9.888 1.00 92.69 83 LEU A C 1
ATOM 687 O O . LEU A 1 83 ? -11.425 10.918 9.179 1.00 92.69 83 LEU A O 1
ATOM 691 N N . PHE A 1 84 ? -10.535 9.584 10.740 1.00 92.12 84 PHE A N 1
ATOM 692 C CA . PHE A 1 84 ? -11.716 8.729 10.876 1.00 92.12 84 PHE A CA 1
ATOM 693 C C . PHE A 1 84 ? -12.934 9.525 11.354 1.00 92.12 84 PHE A C 1
ATOM 695 O O . PHE A 1 84 ? -14.019 9.411 10.786 1.00 92.12 84 PH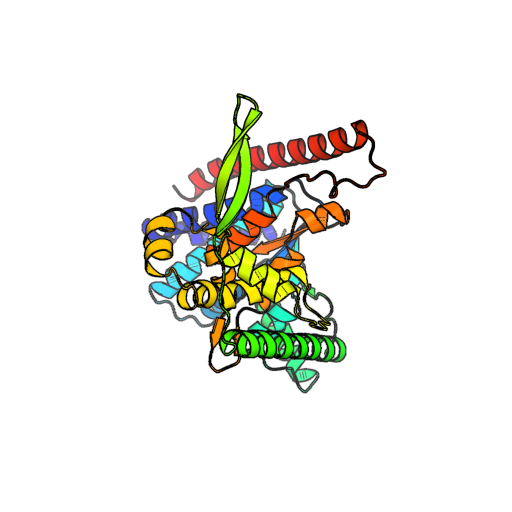E A O 1
ATOM 702 N N . ASN A 1 85 ? -12.741 10.385 12.357 1.00 87.25 85 ASN A N 1
ATOM 703 C CA . ASN A 1 85 ? -13.793 11.260 12.859 1.00 87.25 85 ASN A CA 1
ATOM 704 C C . ASN A 1 85 ? -14.276 12.254 11.789 1.00 87.25 85 ASN A C 1
ATOM 706 O O . ASN A 1 85 ? -15.481 12.464 11.663 1.00 87.25 85 ASN A O 1
ATOM 710 N N . TYR A 1 86 ? -13.359 12.830 11.006 1.00 88.38 86 TYR A N 1
ATOM 711 C CA . TYR A 1 86 ? -13.682 13.685 9.864 1.00 88.38 86 TYR A CA 1
ATOM 712 C C . TYR A 1 86 ? -14.531 12.931 8.834 1.00 88.38 86 TYR A C 1
ATOM 714 O O . TYR A 1 86 ? -15.622 13.388 8.497 1.00 88.38 86 TYR A O 1
ATOM 722 N N . LEU A 1 87 ? -14.082 11.751 8.394 1.00 90.00 87 LEU A N 1
ATOM 723 C CA . LEU A 1 87 ? -14.775 10.969 7.370 1.00 90.00 87 LEU A CA 1
ATOM 724 C C . LEU A 1 87 ? -16.208 10.628 7.771 1.00 90.00 87 LEU A C 1
ATOM 726 O O . LEU A 1 87 ? -17.122 10.815 6.976 1.00 90.00 87 LEU A O 1
ATOM 730 N N . VAL A 1 88 ? -16.413 10.167 9.004 1.00 88.88 88 VAL A N 1
ATOM 731 C CA . VAL A 1 88 ? -17.737 9.728 9.458 1.00 88.88 88 VAL A CA 1
ATOM 732 C C . VAL A 1 88 ? -18.647 10.907 9.792 1.00 88.88 88 VAL A C 1
ATOM 734 O O . VAL A 1 88 ? -19.798 10.929 9.364 1.00 88.88 88 VAL A O 1
ATOM 737 N N . LYS A 1 89 ? -18.169 11.880 10.580 1.00 84.69 89 LYS A N 1
ATOM 738 C CA . LYS A 1 89 ? -19.041 12.940 11.115 1.00 84.69 89 LYS A CA 1
ATOM 739 C C . LYS A 1 89 ? -19.213 14.127 10.186 1.00 84.69 89 LYS A C 1
ATOM 741 O O . LYS A 1 89 ? -20.278 14.731 10.200 1.00 84.69 89 LYS A O 1
ATOM 746 N N . TYR A 1 90 ? -18.163 14.488 9.456 1.00 82.56 90 TYR A N 1
ATOM 747 C CA . TYR A 1 90 ? -18.144 15.710 8.660 1.00 82.56 90 TYR A CA 1
ATOM 748 C C . TYR A 1 90 ? -18.361 15.393 7.189 1.00 82.56 90 TYR A C 1
ATOM 750 O O . TYR A 1 90 ? -19.269 15.964 6.609 1.00 82.56 90 TYR A O 1
ATOM 758 N N . ALA A 1 91 ? -17.618 14.432 6.629 1.00 83.94 91 ALA A N 1
ATOM 759 C CA . ALA A 1 91 ? -17.783 14.016 5.233 1.00 83.94 91 ALA A CA 1
ATOM 760 C C . ALA A 1 91 ? -18.964 13.046 5.005 1.00 83.94 91 ALA A C 1
ATOM 762 O O . ALA A 1 91 ? -19.224 12.637 3.871 1.00 83.94 91 ALA A O 1
ATOM 763 N N . GLY A 1 92 ? -19.639 12.617 6.080 1.00 86.19 92 GLY A N 1
ATOM 764 C CA . GLY A 1 92 ? -20.809 11.736 6.031 1.00 86.19 92 GLY A CA 1
ATOM 765 C C . GLY A 1 92 ? -20.553 10.352 5.425 1.00 86.19 92 GLY A C 1
ATOM 766 O O . GLY A 1 92 ? -21.486 9.739 4.914 1.00 86.19 92 GLY A O 1
ATOM 767 N N . LYS A 1 93 ? -19.306 9.865 5.445 1.00 87.12 93 LYS A N 1
ATOM 768 C CA . LYS A 1 93 ? -18.898 8.622 4.783 1.00 87.12 93 LYS A CA 1
ATOM 769 C C . LYS A 1 93 ? -19.156 7.392 5.634 1.00 87.12 93 LYS A C 1
ATOM 771 O O . LYS A 1 93 ? -18.777 7.336 6.806 1.00 87.12 93 LYS A O 1
ATOM 776 N N . HIS A 1 94 ? -19.686 6.348 5.001 1.00 91.81 94 HIS A N 1
ATOM 777 C CA . HIS A 1 94 ? -19.661 5.007 5.576 1.00 91.81 94 HIS A CA 1
ATOM 778 C C . HIS A 1 94 ? -18.280 4.371 5.365 1.00 91.81 94 HIS A C 1
ATOM 780 O O . HIS A 1 94 ? -17.858 4.151 4.226 1.00 91.81 94 HIS A O 1
ATOM 786 N N . ILE A 1 95 ? -17.569 4.081 6.459 1.00 93.81 95 ILE A N 1
ATOM 787 C CA . ILE A 1 95 ? -16.209 3.529 6.423 1.00 93.81 95 ILE A CA 1
ATOM 788 C C . ILE A 1 95 ? -16.148 2.138 7.059 1.00 93.81 95 ILE A C 1
ATOM 790 O O . ILE A 1 95 ? -16.817 1.873 8.057 1.00 93.81 95 ILE A O 1
ATOM 794 N N . LYS A 1 96 ? -15.306 1.263 6.505 1.00 95.75 96 LYS A N 1
ATOM 795 C CA . LYS A 1 96 ? -14.958 -0.044 7.085 1.00 95.75 96 LYS A CA 1
ATOM 796 C C . LYS A 1 96 ? -13.454 -0.254 7.030 1.00 95.75 96 LYS A C 1
ATOM 798 O O . LYS A 1 96 ? -12.813 0.181 6.079 1.00 95.75 96 LYS A O 1
ATOM 803 N N . ILE A 1 97 ? -12.891 -0.945 8.015 1.00 96.25 97 ILE A N 1
ATOM 804 C CA . ILE A 1 97 ? -11.479 -1.339 8.011 1.00 96.25 97 ILE A CA 1
ATOM 805 C C . ILE A 1 97 ? -11.339 -2.691 7.317 1.00 96.25 97 ILE A C 1
ATOM 807 O O . ILE A 1 97 ? -12.079 -3.623 7.620 1.00 96.25 97 ILE A O 1
ATOM 811 N N . ILE A 1 98 ? -10.374 -2.816 6.408 1.00 96.50 98 ILE A N 1
ATOM 812 C CA . ILE A 1 98 ? -10.078 -4.067 5.712 1.00 96.50 98 ILE A CA 1
ATOM 813 C C . ILE A 1 98 ? -8.720 -4.615 6.136 1.00 96.50 98 ILE A C 1
ATOM 815 O O . ILE A 1 98 ? -7.680 -3.983 5.942 1.00 96.50 98 ILE A O 1
ATOM 819 N N . LEU A 1 99 ? -8.736 -5.851 6.627 1.00 96.62 99 LEU A N 1
ATOM 820 C CA . LEU A 1 99 ? -7.553 -6.679 6.790 1.00 96.62 99 LEU A CA 1
ATOM 821 C C . LEU A 1 99 ? -7.321 -7.497 5.521 1.00 96.62 99 LEU A C 1
ATOM 823 O O . LEU A 1 99 ? -8.105 -8.387 5.182 1.00 96.62 99 LEU A O 1
ATOM 827 N N . THR A 1 100 ? -6.221 -7.223 4.830 1.00 96.75 100 THR A N 1
ATOM 828 C CA . THR A 1 100 ? -5.840 -7.960 3.626 1.00 96.75 100 THR A CA 1
ATOM 829 C C . THR A 1 100 ? -4.837 -9.081 3.935 1.00 96.75 100 THR A C 1
ATOM 831 O O . THR A 1 100 ? -4.128 -9.028 4.949 1.00 96.75 100 THR A O 1
ATOM 834 N N . PRO A 1 101 ? -4.726 -10.111 3.076 1.00 97.12 101 PRO A N 1
ATOM 835 C CA . PRO A 1 101 ? -3.819 -11.227 3.321 1.00 97.12 101 PRO A CA 1
ATOM 836 C C . PRO A 1 101 ? -2.334 -10.828 3.394 1.00 97.12 101 PRO A C 1
ATOM 838 O O . PRO A 1 101 ? -1.608 -11.406 4.203 1.00 97.12 101 PRO A O 1
ATOM 841 N N . ALA A 1 102 ? -1.851 -9.858 2.603 1.00 96.44 102 ALA A N 1
ATOM 842 C CA . ALA A 1 102 ? -0.445 -9.445 2.670 1.00 96.44 102 ALA A CA 1
ATOM 843 C C . ALA A 1 102 ? -0.147 -8.586 3.910 1.00 96.44 102 ALA A C 1
ATOM 845 O O . ALA A 1 102 ? 0.930 -8.729 4.491 1.00 96.44 102 ALA A O 1
ATOM 846 N N . ILE A 1 103 ? -1.105 -7.776 4.377 1.00 96.00 103 ILE A N 1
ATOM 847 C CA . ILE A 1 103 ? -0.994 -7.080 5.670 1.00 96.00 103 ILE A CA 1
ATOM 848 C C . ILE A 1 103 ? -0.962 -8.089 6.806 1.00 96.00 103 ILE A C 1
ATOM 850 O O . ILE A 1 103 ? -0.063 -8.029 7.637 1.00 96.00 103 ILE A O 1
ATOM 854 N N . PHE A 1 104 ? -1.870 -9.068 6.809 1.00 96.50 104 PHE A N 1
ATOM 855 C CA . PHE A 1 104 ? -1.856 -10.137 7.806 1.00 96.50 104 PHE A CA 1
ATOM 856 C C . PHE A 1 104 ? -0.514 -10.883 7.821 1.00 96.50 104 PHE A C 1
ATOM 858 O O . PHE A 1 104 ? 0.041 -11.145 8.889 1.00 96.50 104 PHE A O 1
ATOM 865 N N . LEU A 1 105 ? 0.044 -11.184 6.640 1.00 95.81 105 LEU A N 1
ATOM 866 C CA . LEU A 1 105 ? 1.353 -11.825 6.517 1.00 95.81 105 LEU A CA 1
ATOM 867 C C . LEU A 1 105 ? 2.456 -10.987 7.166 1.00 95.81 105 LEU A C 1
ATOM 869 O O . LEU A 1 105 ? 3.240 -11.514 7.953 1.00 95.81 105 LEU A O 1
ATOM 873 N N . GLU A 1 106 ? 2.555 -9.704 6.823 1.00 93.94 106 GLU A N 1
ATOM 874 C CA . GLU A 1 106 ? 3.617 -8.834 7.332 1.00 93.94 106 GLU A CA 1
ATOM 875 C C . GLU A 1 106 ? 3.435 -8.488 8.814 1.00 93.94 106 GLU A C 1
ATOM 877 O O . GLU A 1 106 ? 4.419 -8.505 9.557 1.00 93.94 106 GLU A O 1
ATOM 882 N N . PHE A 1 107 ? 2.194 -8.296 9.266 1.00 93.88 107 PHE A N 1
ATOM 883 C CA . PHE A 1 107 ? 1.843 -8.145 10.677 1.00 93.88 107 PHE A CA 1
ATOM 884 C C . PHE A 1 107 ? 2.267 -9.372 11.498 1.00 93.88 107 PHE A C 1
ATOM 886 O O . PHE A 1 107 ? 2.812 -9.231 12.593 1.00 93.88 107 PHE A O 1
ATOM 893 N N . ASN A 1 108 ? 2.123 -10.577 10.934 1.00 94.06 108 ASN A N 1
ATOM 894 C CA . ASN A 1 108 ? 2.624 -11.821 11.522 1.00 94.06 108 ASN A CA 1
ATOM 895 C C . ASN A 1 108 ? 4.111 -12.101 11.234 1.00 94.06 108 ASN A C 1
ATOM 897 O O . ASN A 1 108 ? 4.547 -13.255 11.191 1.00 94.06 108 ASN A O 1
ATOM 901 N N . GLN A 1 109 ? 4.906 -11.064 10.963 1.00 92.50 109 GLN A N 1
ATOM 902 C CA . GLN A 1 109 ? 6.348 -11.184 10.717 1.00 92.50 109 GLN A CA 1
ATOM 903 C C . GLN A 1 109 ? 6.692 -12.189 9.604 1.00 92.50 109 GLN A C 1
ATOM 905 O O . GLN A 1 109 ? 7.735 -12.843 9.629 1.00 92.50 109 GLN A O 1
ATOM 910 N N . ARG A 1 110 ? 5.809 -12.308 8.606 1.00 91.62 110 ARG A N 1
ATOM 911 C CA . ARG A 1 110 ? 5.916 -13.194 7.436 1.00 91.62 110 ARG A CA 1
ATOM 912 C C . ARG A 1 110 ? 5.834 -14.690 7.743 1.00 91.62 110 ARG A C 1
ATOM 914 O O . ARG A 1 110 ? 6.130 -15.510 6.870 1.00 91.62 110 ARG A O 1
ATOM 921 N N . SER A 1 111 ? 5.400 -15.051 8.946 1.00 93.38 111 SER A N 1
ATOM 922 C CA . SER A 1 111 ? 5.133 -16.438 9.316 1.00 93.38 111 SER A CA 1
ATOM 923 C C . SER A 1 111 ? 3.727 -16.843 8.877 1.00 93.38 111 SER A C 1
ATOM 925 O O . SER A 1 111 ? 2.765 -16.098 9.054 1.00 93.38 111 SER A O 1
ATOM 927 N N . ILE A 1 112 ? 3.588 -18.038 8.302 1.00 96.00 112 ILE A N 1
ATOM 928 C CA . ILE A 1 112 ? 2.271 -18.620 8.027 1.00 96.00 112 ILE A CA 1
ATOM 929 C C . ILE A 1 112 ? 1.841 -19.394 9.275 1.00 96.00 112 ILE A C 1
ATOM 931 O O . ILE A 1 112 ? 2.578 -20.308 9.659 1.00 96.00 112 ILE A O 1
ATOM 935 N N . PRO A 1 113 ? 0.671 -19.088 9.872 1.00 96.06 113 PRO A N 1
ATOM 936 C CA . PRO A 1 113 ? 0.140 -19.877 10.975 1.00 96.06 113 PRO A CA 1
ATOM 937 C C . PRO A 1 113 ? 0.082 -21.365 10.617 1.00 96.06 113 PRO A C 1
ATOM 939 O O . PRO A 1 113 ? -0.328 -21.746 9.512 1.00 96.06 113 PRO A O 1
ATOM 942 N N . LYS A 1 114 ? 0.520 -22.219 11.538 1.00 96.56 114 LYS A N 1
ATOM 943 C CA . LYS A 1 114 ? 0.539 -23.677 11.376 1.00 96.56 114 LYS A CA 1
ATOM 944 C C . LYS A 1 114 ? -0.736 -24.329 11.892 1.00 96.56 114 LYS A C 1
ATOM 946 O O . LYS A 1 114 ? -1.107 -25.385 11.379 1.00 96.56 114 LYS A O 1
ATOM 951 N N . THR A 1 115 ? -1.401 -23.693 12.852 1.00 97.69 115 THR A N 1
ATOM 952 C CA . THR A 1 115 ? -2.625 -24.171 13.504 1.00 97.69 115 THR A CA 1
ATOM 953 C C . THR A 1 115 ? -3.720 -23.103 13.479 1.00 97.69 115 THR A C 1
ATOM 955 O O . THR A 1 115 ? -3.455 -21.924 13.225 1.00 97.69 115 THR A O 1
ATOM 958 N N . SER A 1 116 ? -4.962 -23.519 13.752 1.00 97.62 116 SER A N 1
ATOM 959 C CA . SER A 1 116 ? -6.083 -22.582 13.903 1.00 97.62 116 SER A CA 1
ATOM 960 C C . SER A 1 116 ? -5.879 -21.634 15.085 1.00 97.62 116 SER A C 1
ATOM 962 O O . SER A 1 116 ? -6.253 -20.468 14.996 1.00 97.62 116 SER A O 1
ATOM 964 N N . ASP A 1 117 ? -5.241 -22.106 16.156 1.00 97.56 117 ASP A N 1
ATOM 965 C CA . ASP A 1 117 ? -4.974 -21.296 17.346 1.00 97.56 117 ASP A CA 1
ATOM 966 C C . ASP A 1 117 ? -3.952 -20.199 17.054 1.00 97.56 117 ASP A C 1
ATOM 968 O O . ASP A 1 117 ? -4.196 -19.037 17.366 1.00 97.56 117 ASP A O 1
ATOM 972 N N . GLU A 1 118 ? -2.852 -20.529 16.366 1.00 97.00 118 GLU A N 1
ATOM 973 C CA . GLU A 1 118 ? -1.875 -19.529 15.918 1.00 97.00 118 GLU A CA 1
ATOM 974 C C . GLU A 1 118 ? -2.534 -18.464 15.029 1.00 97.00 118 GLU A C 1
ATOM 976 O O . GLU A 1 118 ? -2.246 -17.276 15.162 1.00 97.00 118 GLU A O 1
ATOM 981 N N . PHE A 1 119 ? -3.448 -18.870 14.141 1.00 97.56 119 PHE A N 1
ATOM 982 C CA . PHE A 1 119 ? -4.199 -17.937 13.303 1.00 97.56 119 PHE A CA 1
ATOM 983 C C . PHE A 1 119 ? -5.093 -17.012 14.136 1.00 97.56 119 PHE A C 1
ATOM 985 O O . PHE A 1 119 ? -5.031 -15.794 13.961 1.00 97.56 119 PHE A O 1
ATOM 992 N N . ASN A 1 120 ? -5.868 -17.570 15.067 1.00 97.25 120 ASN A N 1
ATOM 993 C CA . ASN A 1 120 ? -6.771 -16.805 15.925 1.00 97.25 120 ASN A CA 1
ATOM 994 C C . ASN A 1 120 ? -6.010 -15.839 16.843 1.00 97.25 120 ASN A C 1
ATOM 996 O O . ASN A 1 120 ? -6.458 -14.713 17.034 1.00 97.25 120 ASN A O 1
ATOM 1000 N N . ILE A 1 121 ? -4.838 -16.223 17.362 1.00 96.75 121 ILE A N 1
ATOM 1001 C CA . ILE A 1 121 ? -3.984 -15.339 18.173 1.00 96.75 121 ILE A CA 1
ATOM 1002 C C . ILE A 1 121 ? -3.585 -14.093 17.375 1.00 96.75 121 ILE A C 1
ATOM 1004 O O . ILE A 1 121 ? -3.721 -12.969 17.860 1.00 96.75 121 ILE A O 1
ATOM 1008 N N . VAL A 1 122 ? -3.112 -14.277 16.140 1.00 95.69 122 VAL A N 1
ATOM 1009 C CA . VAL A 1 122 ? -2.681 -13.166 15.280 1.00 95.69 122 VAL A CA 1
ATOM 1010 C C . VAL A 1 122 ? -3.872 -12.304 14.867 1.00 95.69 122 VAL A C 1
ATOM 1012 O O . VAL A 1 122 ? -3.785 -11.077 14.932 1.00 95.69 122 VAL A O 1
ATOM 1015 N N . LEU A 1 123 ? -4.985 -12.931 14.479 1.00 96.00 123 LEU A N 1
ATOM 1016 C CA . LEU A 1 123 ? -6.199 -12.227 14.079 1.00 96.00 123 LEU A CA 1
ATOM 1017 C C . LEU A 1 123 ? -6.766 -11.400 15.238 1.00 96.00 123 LEU A C 1
ATOM 1019 O O . LEU A 1 123 ? -6.993 -10.209 15.068 1.00 96.00 123 LEU A O 1
ATOM 1023 N N . ASN A 1 124 ? -6.910 -11.978 16.430 1.00 95.44 124 ASN A N 1
ATOM 1024 C CA . ASN A 1 124 ? -7.414 -11.270 17.609 1.00 95.44 124 ASN A CA 1
ATOM 1025 C C . ASN A 1 124 ? -6.473 -10.141 18.040 1.00 95.44 124 ASN A C 1
ATOM 1027 O O . ASN A 1 124 ? -6.925 -9.066 18.441 1.00 95.44 124 ASN A O 1
ATOM 1031 N N . LYS A 1 125 ? -5.156 -10.337 17.903 1.00 94.44 125 LYS A N 1
ATOM 1032 C CA . LYS A 1 125 ? -4.191 -9.257 18.113 1.00 94.44 125 LYS A CA 1
ATOM 1033 C C . LYS A 1 125 ? -4.408 -8.115 17.118 1.00 94.44 125 LYS A C 1
ATOM 1035 O O . LYS A 1 125 ? -4.369 -6.964 17.525 1.00 94.44 125 LYS A O 1
ATOM 1040 N N . TYR A 1 126 ? -4.650 -8.405 15.841 1.00 94.88 126 TYR A N 1
ATOM 1041 C CA . TYR A 1 126 ? -4.961 -7.364 14.860 1.00 94.88 126 TYR A CA 1
ATOM 1042 C C . TYR A 1 126 ? -6.285 -6.661 15.195 1.00 94.88 126 TYR A C 1
ATOM 1044 O O . TYR A 1 126 ? -6.314 -5.436 15.297 1.00 94.88 126 TYR A O 1
ATOM 1052 N N . LEU A 1 127 ? -7.354 -7.433 15.423 1.00 94.25 127 LEU A N 1
ATOM 1053 C CA . LEU A 1 127 ? -8.697 -6.922 15.707 1.00 94.25 127 LEU A CA 1
ATOM 1054 C C . LEU A 1 127 ? -8.704 -6.011 16.938 1.00 94.25 127 LEU A C 1
ATOM 1056 O O . LEU A 1 127 ? -9.200 -4.894 16.852 1.00 94.25 127 LEU A O 1
ATOM 1060 N N . SER A 1 128 ? -8.057 -6.414 18.034 1.00 92.56 128 SER A N 1
ATOM 1061 C CA . SER A 1 128 ? -7.955 -5.582 19.246 1.00 92.56 128 SER A CA 1
ATOM 1062 C C . SER A 1 128 ? -7.201 -4.258 19.037 1.00 92.56 128 SER A C 1
ATOM 1064 O O . SER A 1 128 ? -7.434 -3.289 19.762 1.00 92.56 128 SER A O 1
ATOM 1066 N N . LEU A 1 129 ? -6.294 -4.170 18.054 1.00 91.75 129 LEU A N 1
ATOM 1067 C CA . LEU A 1 129 ? -5.628 -2.907 17.716 1.00 91.75 129 LEU A CA 1
ATOM 1068 C C . LEU A 1 129 ? -6.553 -1.970 16.938 1.00 91.75 129 LEU A C 1
ATOM 1070 O O . LEU A 1 129 ? -6.586 -0.776 17.238 1.00 91.75 129 LEU A O 1
ATOM 1074 N N . VAL A 1 130 ? -7.280 -2.496 15.949 1.00 92.44 130 VAL A N 1
ATOM 1075 C CA . VAL A 1 130 ? -8.141 -1.689 15.069 1.00 92.44 130 VAL A CA 1
ATOM 1076 C C . VAL A 1 130 ? -9.515 -1.390 15.670 1.00 92.44 130 VAL A C 1
ATOM 1078 O O . VAL A 1 130 ? -10.130 -0.397 15.294 1.00 92.44 130 VAL A O 1
ATOM 1081 N N . GLU A 1 131 ? -9.959 -2.157 16.669 1.00 90.56 131 GLU A N 1
ATOM 1082 C CA . GLU A 1 131 ? -11.184 -1.896 17.441 1.00 90.56 131 GLU A CA 1
ATOM 1083 C C . GLU A 1 131 ? -11.187 -0.490 18.065 1.00 90.56 131 GLU A C 1
ATOM 1085 O O . GLU A 1 131 ? -12.235 0.137 18.198 1.00 90.56 131 GLU A O 1
ATOM 1090 N N . LYS A 1 132 ? -10.003 0.071 18.348 1.00 86.06 132 LYS A N 1
ATOM 1091 C CA . LYS A 1 132 ? -9.837 1.447 18.841 1.00 86.06 132 LYS A CA 1
ATOM 1092 C C . LYS A 1 132 ? -10.413 2.516 17.910 1.00 86.06 132 LYS A C 1
ATOM 1094 O O . LYS A 1 132 ? -10.673 3.624 18.370 1.00 86.06 132 LYS A O 1
ATOM 1099 N N . PHE A 1 133 ? -10.561 2.218 16.621 1.00 86.50 133 PHE A N 1
ATOM 1100 C CA . PHE A 1 133 ? -11.170 3.124 15.650 1.00 86.50 133 PHE A CA 1
ATOM 1101 C C . PHE A 1 133 ? -12.703 3.084 15.666 1.00 86.50 133 PHE A C 1
ATOM 1103 O O . PHE A 1 133 ? -13.317 3.874 14.955 1.00 86.50 133 PHE A O 1
ATOM 1110 N N . GLU A 1 134 ? -13.317 2.178 16.440 1.00 87.12 134 GLU A N 1
ATOM 1111 C CA . GLU A 1 134 ? -14.775 1.993 16.523 1.00 87.12 134 GLU A CA 1
ATOM 1112 C C . GLU A 1 134 ? -15.435 1.814 15.141 1.00 87.12 134 GLU A C 1
ATOM 1114 O O . GLU A 1 134 ? -16.546 2.280 14.891 1.00 87.12 134 GLU A O 1
ATOM 1119 N N . CYS A 1 135 ? -14.733 1.143 14.225 1.00 88.12 135 CYS A N 1
ATOM 1120 C CA . CYS A 1 135 ? -15.197 0.860 12.870 1.00 88.12 135 CYS A CA 1
ATOM 1121 C C . CYS A 1 135 ? -15.362 -0.644 12.657 1.00 88.12 135 CYS A C 1
ATOM 1123 O O . CYS A 1 135 ? -14.570 -1.447 13.158 1.00 88.12 135 CYS A O 1
ATOM 1125 N N . GLU A 1 136 ? -16.357 -1.022 11.854 1.00 93.12 136 GLU A N 1
ATOM 1126 C CA . GLU A 1 136 ? -16.510 -2.404 11.405 1.00 93.12 136 GLU A CA 1
ATOM 1127 C C . GLU A 1 136 ? -15.233 -2.853 10.684 1.00 93.12 136 GLU A C 1
ATOM 1129 O O . GLU A 1 136 ? -14.725 -2.153 9.804 1.00 93.12 136 GLU A O 1
ATOM 1134 N N . THR A 1 137 ? -14.710 -4.017 11.069 1.00 94.25 137 THR A N 1
ATOM 1135 C CA . THR A 1 137 ? -13.513 -4.603 10.464 1.00 94.25 137 THR A CA 1
ATOM 1136 C C . THR A 1 137 ? -13.886 -5.864 9.701 1.00 94.25 137 THR A C 1
ATOM 1138 O O . THR A 1 137 ? -14.509 -6.768 10.253 1.00 94.25 137 THR A O 1
ATOM 1141 N N . LEU A 1 138 ? -13.473 -5.936 8.438 1.00 94.44 138 LEU A N 1
ATOM 1142 C CA . LEU A 1 138 ? -13.684 -7.081 7.563 1.00 94.44 138 LEU A CA 1
ATOM 1143 C C . LEU A 1 138 ? -12.346 -7.677 7.128 1.00 94.44 138 LEU A C 1
ATOM 1145 O O . LEU A 1 138 ? -11.360 -6.975 6.909 1.00 94.44 138 LEU A O 1
ATOM 1149 N N . SER A 1 139 ? -12.340 -8.990 6.939 1.00 92.81 139 SER A N 1
ATOM 1150 C CA . SER A 1 139 ? -11.202 -9.724 6.394 1.00 92.81 139 SER A CA 1
ATOM 1151 C C . SER A 1 139 ? -11.405 -9.978 4.906 1.00 92.81 139 SER A C 1
ATOM 1153 O O . SER A 1 139 ? -12.387 -10.598 4.500 1.00 92.81 139 SER A O 1
ATOM 1155 N N . LEU A 1 140 ? -10.454 -9.564 4.072 1.00 92.12 140 LEU A N 1
ATOM 1156 C CA . LEU A 1 140 ? -10.494 -9.861 2.647 1.00 92.12 140 LEU A CA 1
ATOM 1157 C C . LEU A 1 140 ? -9.882 -11.242 2.394 1.00 92.12 140 LEU A C 1
ATOM 1159 O O . LEU A 1 140 ? -8.669 -11.419 2.423 1.00 92.12 140 LEU A O 1
ATOM 1163 N N . SER A 1 141 ? -10.724 -12.231 2.092 1.00 89.50 141 SER A N 1
ATOM 1164 C CA . SER A 1 141 ? -10.296 -13.591 1.717 1.00 89.50 141 SER A CA 1
ATOM 1165 C C . SER A 1 141 ? -9.495 -14.377 2.777 1.00 89.50 141 SER A C 1
ATOM 1167 O O . SER A 1 141 ? -8.791 -15.322 2.416 1.00 89.50 141 SER A O 1
ATOM 1169 N N . ILE A 1 142 ? -9.594 -14.022 4.064 1.00 92.88 142 ILE A N 1
ATOM 1170 C CA . ILE A 1 142 ? -8.968 -14.757 5.186 1.00 92.88 142 ILE A CA 1
ATOM 1171 C C . ILE A 1 142 ? -9.958 -15.033 6.324 1.00 92.88 142 ILE A C 1
ATOM 1173 O O . ILE A 1 142 ? -9.673 -14.812 7.496 1.00 92.88 142 ILE A O 1
ATOM 1177 N N . ASN A 1 143 ? -11.144 -15.528 5.976 1.00 90.50 143 ASN A N 1
ATOM 1178 C CA . ASN A 1 143 ? -12.244 -15.715 6.929 1.00 90.50 143 ASN A CA 1
ATOM 1179 C C . ASN A 1 143 ? -11.984 -16.823 7.962 1.00 90.50 143 ASN A C 1
ATOM 1181 O O . ASN A 1 143 ? -12.608 -16.852 9.016 1.00 90.50 143 ASN A O 1
ATOM 1185 N N . ASN A 1 144 ? -11.081 -17.753 7.657 1.00 94.81 144 ASN A N 1
ATOM 1186 C CA . ASN A 1 144 ? -10.691 -18.841 8.544 1.00 94.81 144 ASN A CA 1
ATOM 1187 C C . ASN A 1 144 ? -9.233 -19.255 8.285 1.00 94.81 144 ASN A C 1
ATOM 1189 O O . ASN A 1 144 ? -8.604 -18.850 7.301 1.00 94.81 144 ASN A O 1
ATOM 1193 N N . PHE A 1 145 ? -8.711 -20.121 9.155 1.00 96.7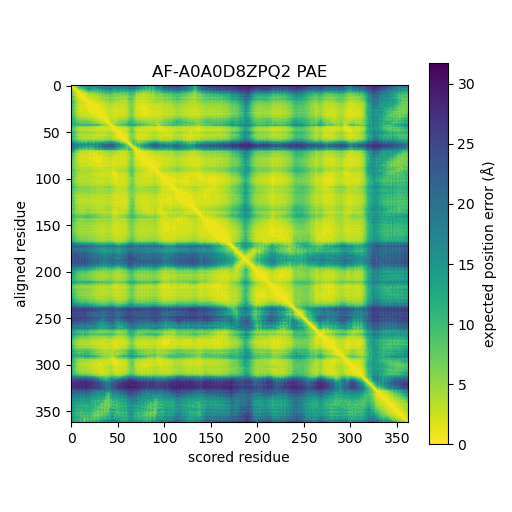5 145 PHE A N 1
ATOM 1194 C CA . PHE A 1 145 ? -7.349 -20.647 9.075 1.00 96.75 145 PHE A CA 1
ATOM 1195 C C . PHE A 1 145 ? -7.002 -21.271 7.711 1.00 96.75 145 PHE A C 1
ATOM 1197 O O . PHE A 1 145 ? -5.897 -21.066 7.201 1.00 96.75 145 PHE A O 1
ATOM 1204 N N . LYS A 1 146 ? -7.922 -22.033 7.105 1.00 96.69 146 LYS A N 1
ATOM 1205 C CA . LYS A 1 146 ? -7.679 -22.727 5.832 1.00 96.69 146 LYS A CA 1
ATOM 1206 C C . LYS A 1 146 ? -7.507 -21.721 4.693 1.00 96.69 146 LYS A C 1
ATOM 1208 O O . LYS A 1 146 ? -6.527 -21.820 3.947 1.00 96.69 146 LYS A O 1
ATOM 1213 N N . ASP A 1 147 ? -8.402 -20.739 4.618 1.00 95.25 147 ASP A N 1
ATOM 1214 C CA . ASP A 1 147 ? -8.370 -19.668 3.618 1.00 95.25 147 ASP A CA 1
ATOM 1215 C C . ASP A 1 147 ? -7.100 -18.828 3.764 1.00 95.25 147 ASP A C 1
ATOM 1217 O O . ASP A 1 147 ? -6.351 -18.651 2.799 1.00 95.25 147 ASP A O 1
ATOM 1221 N N . ALA A 1 148 ? -6.794 -18.404 4.996 1.00 95.75 148 ALA A N 1
ATOM 1222 C CA . ALA A 1 148 ? -5.580 -17.664 5.311 1.00 95.75 148 ALA A CA 1
ATOM 1223 C C . ALA A 1 148 ? -4.337 -18.439 4.869 1.00 95.75 148 ALA A C 1
ATOM 1225 O O . ALA A 1 148 ? -3.539 -17.951 4.070 1.00 95.75 148 ALA A O 1
ATOM 1226 N N . ARG A 1 149 ? -4.193 -19.697 5.293 1.00 96.81 149 ARG A N 1
ATOM 1227 C CA . ARG A 1 149 ? -3.036 -20.523 4.933 1.00 96.81 149 ARG A CA 1
ATOM 1228 C C . ARG A 1 149 ? -2.881 -20.675 3.419 1.00 96.81 149 ARG A C 1
ATOM 1230 O O . ARG A 1 149 ? -1.755 -20.629 2.920 1.00 96.81 149 ARG A O 1
ATOM 1237 N N . GLN A 1 150 ? -3.976 -20.852 2.682 1.00 96.81 150 GLN A N 1
ATOM 1238 C CA . GLN A 1 150 ? -3.943 -20.942 1.222 1.00 96.81 150 GLN A CA 1
ATOM 1239 C C . GLN A 1 150 ? -3.493 -19.623 0.578 1.00 96.81 150 GLN A C 1
ATOM 1241 O O . GLN A 1 150 ? -2.603 -19.633 -0.280 1.00 96.81 150 GLN A O 1
ATOM 1246 N N . LYS A 1 151 ? -4.064 -18.487 0.991 1.00 96.88 151 LYS A N 1
ATOM 1247 C CA . LYS A 1 151 ? -3.716 -17.169 0.439 1.00 96.88 151 LYS A CA 1
ATOM 1248 C C . LYS A 1 151 ? -2.277 -16.776 0.757 1.00 96.88 151 LYS A C 1
ATOM 1250 O O . LYS A 1 151 ? -1.543 -16.413 -0.158 1.00 96.88 151 LYS A O 1
ATOM 1255 N N . LEU A 1 152 ? -1.827 -16.968 1.996 1.00 97.44 152 LEU A N 1
ATOM 1256 C CA . LEU A 1 152 ? -0.455 -16.660 2.412 1.00 97.44 152 LEU A CA 1
ATOM 1257 C C . LEU A 1 152 ? 0.582 -17.506 1.654 1.00 97.44 152 LEU A C 1
ATOM 1259 O O . LEU A 1 152 ? 1.602 -16.981 1.210 1.00 97.44 152 LEU A O 1
ATOM 1263 N N . LYS A 1 153 ? 0.303 -18.797 1.412 1.00 97.19 153 LYS A N 1
ATOM 1264 C CA . LYS A 1 153 ? 1.150 -19.643 0.546 1.00 97.19 153 LYS A CA 1
ATOM 1265 C C . LYS A 1 153 ? 1.197 -19.137 -0.895 1.00 97.19 153 LYS A C 1
ATOM 1267 O O . LYS A 1 153 ? 2.229 -19.243 -1.552 1.00 97.19 153 LYS A O 1
ATOM 1272 N N . THR A 1 154 ? 0.082 -18.613 -1.394 1.00 97.56 154 THR A N 1
ATOM 1273 C CA . THR A 1 154 ? -0.008 -18.067 -2.753 1.00 97.56 154 THR A CA 1
ATOM 1274 C C . THR A 1 154 ? 0.814 -16.782 -2.880 1.00 97.56 154 THR A C 1
ATOM 1276 O O . THR A 1 154 ? 1.565 -16.641 -3.842 1.00 97.56 154 THR A O 1
ATOM 1279 N N . ILE A 1 155 ? 0.763 -15.909 -1.869 1.00 97.75 155 ILE A N 1
ATOM 1280 C CA . ILE A 1 155 ? 1.620 -14.720 -1.766 1.00 97.75 155 ILE A CA 1
ATOM 1281 C C . ILE A 1 155 ? 3.101 -15.112 -1.759 1.00 97.75 155 ILE A C 1
ATOM 1283 O O . ILE A 1 155 ? 3.876 -14.582 -2.550 1.00 97.75 155 ILE A O 1
ATOM 1287 N N . GLN A 1 156 ? 3.503 -16.067 -0.913 1.00 96.12 156 GLN A N 1
ATOM 1288 C CA . GLN A 1 156 ? 4.896 -16.527 -0.857 1.00 96.12 156 GLN A CA 1
ATOM 1289 C C . GLN A 1 156 ? 5.353 -17.168 -2.174 1.00 96.12 156 GLN A C 1
ATOM 1291 O O . GLN A 1 156 ? 6.491 -16.980 -2.597 1.00 96.12 156 GLN A O 1
ATOM 1296 N N . TYR A 1 157 ? 4.475 -17.912 -2.851 1.00 97.31 157 TYR A N 1
ATOM 1297 C CA . TYR A 1 157 ? 4.770 -18.457 -4.174 1.00 97.31 157 TYR A CA 1
ATOM 1298 C C . TYR A 1 157 ? 5.077 -17.337 -5.182 1.00 97.31 157 TYR A C 1
ATOM 1300 O O . TYR A 1 157 ? 6.093 -17.407 -5.879 1.00 97.31 157 TYR A O 1
ATOM 1308 N N . ASP A 1 158 ? 4.244 -16.296 -5.232 1.00 97.62 158 ASP A N 1
ATOM 1309 C CA . ASP A 1 158 ? 4.469 -15.150 -6.113 1.00 97.62 158 ASP A CA 1
ATOM 1310 C C . ASP A 1 158 ? 5.740 -14.385 -5.729 1.00 97.62 158 ASP A C 1
ATOM 1312 O O . ASP A 1 158 ? 6.543 -14.078 -6.609 1.00 97.62 158 ASP A O 1
ATOM 1316 N N . GLU A 1 159 ? 5.986 -14.163 -4.433 1.00 96.50 159 GLU A N 1
ATOM 1317 C CA . GLU A 1 159 ? 7.216 -13.549 -3.919 1.00 96.50 159 GLU A CA 1
ATOM 1318 C C . GLU A 1 159 ? 8.463 -14.235 -4.494 1.00 96.50 159 GLU A C 1
ATOM 1320 O O . GLU A 1 159 ? 9.343 -13.581 -5.060 1.00 96.50 159 GLU A O 1
ATOM 1325 N N . GLN A 1 160 ? 8.519 -15.568 -4.416 1.00 96.50 160 GLN A N 1
ATOM 1326 C CA . GLN A 1 160 ? 9.646 -16.343 -4.934 1.00 96.50 160 GLN A CA 1
ATOM 1327 C C . GLN A 1 160 ? 9.784 -16.214 -6.454 1.00 96.50 160 GLN A C 1
ATOM 1329 O O . GLN A 1 160 ? 10.897 -16.128 -6.977 1.00 96.50 160 GLN A O 1
ATOM 1334 N N . LYS A 1 161 ? 8.675 -16.172 -7.202 1.00 96.62 161 LYS A N 1
ATOM 1335 C CA . LYS A 1 161 ? 8.721 -15.951 -8.658 1.00 96.62 161 LYS A CA 1
ATOM 1336 C C . LYS A 1 161 ? 9.259 -14.567 -9.009 1.00 96.62 161 LYS A C 1
ATOM 1338 O O . LYS A 1 161 ? 10.071 -14.461 -9.930 1.00 96.62 161 LYS A O 1
ATOM 1343 N N . ILE A 1 162 ? 8.851 -13.542 -8.266 1.00 95.12 162 ILE A N 1
ATOM 1344 C CA . ILE A 1 162 ? 9.324 -12.166 -8.436 1.00 95.12 162 ILE A CA 1
ATOM 1345 C C . ILE A 1 162 ? 10.829 -12.094 -8.150 1.00 95.12 162 ILE A C 1
ATOM 1347 O O . ILE A 1 162 ? 11.593 -11.640 -9.003 1.00 95.12 162 ILE A O 1
ATOM 1351 N N . LEU A 1 163 ? 11.271 -12.619 -7.004 1.00 94.88 163 LEU A N 1
ATOM 1352 C CA . LEU A 1 163 ? 12.680 -12.649 -6.600 1.00 94.88 163 LEU A CA 1
ATOM 1353 C C . LEU A 1 163 ? 13.566 -13.368 -7.616 1.00 94.88 163 LEU A C 1
ATOM 1355 O O . LEU A 1 163 ? 14.598 -12.835 -8.020 1.00 94.88 163 LEU A O 1
ATOM 1359 N N . ASN A 1 164 ? 13.144 -14.546 -8.080 1.00 94.31 164 ASN A N 1
ATOM 1360 C CA . ASN A 1 164 ? 13.886 -15.313 -9.079 1.00 94.31 164 ASN A CA 1
ATOM 1361 C C . ASN A 1 164 ? 14.126 -14.511 -10.357 1.00 94.31 164 ASN A C 1
ATOM 1363 O O . ASN A 1 164 ? 15.196 -14.600 -10.959 1.00 94.31 164 ASN A O 1
ATOM 1367 N N . ILE A 1 165 ? 13.153 -13.702 -10.768 1.00 93.75 165 ILE A N 1
ATOM 1368 C CA . ILE A 1 165 ? 13.268 -12.902 -11.982 1.00 93.75 165 ILE A CA 1
ATOM 1369 C C . ILE A 1 165 ? 14.107 -11.659 -11.769 1.00 93.75 165 ILE A C 1
ATOM 1371 O O . ILE A 1 165 ? 14.955 -11.372 -12.614 1.00 93.75 165 ILE A O 1
ATOM 1375 N N . ILE A 1 166 ? 13.939 -10.974 -10.638 1.00 91.75 166 ILE A N 1
ATOM 1376 C CA . ILE A 1 166 ? 14.815 -9.863 -10.272 1.00 91.75 166 ILE A CA 1
ATOM 1377 C C . ILE A 1 166 ? 16.268 -10.344 -10.248 1.00 91.75 166 ILE A C 1
ATOM 1379 O O . ILE A 1 166 ? 17.115 -9.731 -10.889 1.00 91.75 166 ILE A O 1
ATOM 1383 N N . ASN A 1 167 ? 16.555 -11.471 -9.594 1.00 90.75 167 ASN A N 1
ATOM 1384 C CA . ASN A 1 167 ? 17.903 -12.030 -9.522 1.00 90.75 167 ASN A CA 1
ATOM 1385 C C . ASN A 1 167 ? 18.418 -12.426 -10.911 1.00 90.75 167 ASN A C 1
ATOM 1387 O O . ASN A 1 167 ? 19.475 -11.956 -11.328 1.00 90.75 167 ASN A O 1
ATOM 1391 N N . LYS A 1 168 ? 17.645 -13.201 -11.683 1.00 90.94 168 LYS A N 1
ATOM 1392 C CA . LYS A 1 168 ? 18.007 -13.596 -13.055 1.00 90.94 168 LYS A CA 1
ATOM 1393 C C . LYS A 1 168 ? 18.384 -12.393 -13.922 1.00 90.94 168 LYS A C 1
ATOM 1395 O O . LYS A 1 168 ? 19.363 -12.447 -14.661 1.00 90.94 168 LYS A O 1
ATOM 1400 N N . LEU A 1 169 ? 17.600 -11.320 -13.855 1.00 87.94 169 LEU A N 1
ATOM 1401 C CA . LEU A 1 169 ? 17.810 -10.132 -14.676 1.00 87.94 169 LEU A CA 1
ATOM 1402 C C . LEU A 1 169 ? 18.911 -9.221 -14.121 1.00 87.94 169 LEU A C 1
ATOM 1404 O O . LEU A 1 169 ? 19.625 -8.620 -14.917 1.00 87.94 169 LEU A O 1
ATOM 1408 N N . LYS A 1 170 ? 19.124 -9.173 -12.800 1.00 79.56 170 LYS A N 1
ATOM 1409 C CA . LYS A 1 170 ? 20.240 -8.438 -12.183 1.00 79.56 170 LYS A CA 1
ATOM 1410 C C . LYS A 1 170 ? 21.608 -8.997 -12.583 1.00 79.56 170 LYS A C 1
ATOM 1412 O O . LYS A 1 170 ? 22.538 -8.222 -12.787 1.00 79.56 170 LYS A O 1
ATOM 1417 N N . PHE A 1 171 ? 21.731 -10.312 -12.750 1.00 74.44 171 PHE A N 1
ATOM 1418 C CA . PHE A 1 171 ? 23.002 -10.951 -13.120 1.00 74.44 171 PHE A CA 1
ATOM 1419 C C . PHE A 1 171 ? 23.205 -11.117 -14.631 1.00 74.44 171 PHE A C 1
ATOM 1421 O O . PHE A 1 171 ? 24.315 -11.395 -15.081 1.00 74.44 171 PHE A O 1
ATOM 1428 N N . LYS A 1 172 ? 22.165 -10.906 -15.444 1.00 79.00 172 LYS A N 1
ATOM 1429 C CA . LYS A 1 172 ? 22.291 -10.938 -16.903 1.00 79.00 172 LYS A CA 1
ATOM 1430 C C . LYS A 1 172 ? 23.044 -9.695 -17.393 1.00 79.00 172 LYS A C 1
ATOM 1432 O O . LYS A 1 172 ? 22.647 -8.578 -17.071 1.00 79.00 172 LYS A O 1
ATOM 1437 N N . ARG A 1 173 ? 24.099 -9.863 -18.198 1.00 70.31 173 ARG A N 1
ATOM 1438 C CA . ARG A 1 173 ? 24.689 -8.743 -18.954 1.00 70.31 173 ARG A CA 1
ATOM 1439 C C . ARG A 1 173 ? 23.695 -8.293 -20.021 1.00 70.31 173 ARG A C 1
ATOM 1441 O O . ARG A 1 173 ? 23.218 -9.117 -20.803 1.00 70.31 173 ARG A O 1
ATOM 1448 N N . MET A 1 174 ? 23.347 -7.013 -20.018 1.00 69.38 174 MET A N 1
ATOM 1449 C CA . MET A 1 174 ? 22.414 -6.424 -20.973 1.00 69.38 174 MET A CA 1
ATOM 1450 C C . MET A 1 174 ? 22.975 -5.084 -21.424 1.00 69.38 174 MET A C 1
ATOM 1452 O O . MET A 1 174 ? 23.273 -4.243 -20.589 1.00 69.38 174 MET A O 1
ATOM 1456 N N . THR A 1 175 ? 23.108 -4.888 -22.729 1.00 69.31 175 THR A N 1
ATOM 1457 C CA . THR A 1 175 ? 23.405 -3.580 -23.312 1.00 69.31 175 THR A CA 1
ATOM 1458 C C . THR A 1 175 ? 22.096 -2.887 -23.649 1.00 69.31 175 THR A C 1
ATOM 1460 O O . THR A 1 175 ? 21.221 -3.470 -24.291 1.00 69.31 175 THR A O 1
ATOM 1463 N N . PHE A 1 176 ? 21.959 -1.646 -23.194 1.00 70.56 176 PHE A N 1
ATOM 1464 C CA . PHE A 1 176 ? 20.775 -0.831 -23.431 1.00 70.56 176 PHE A CA 1
ATOM 1465 C C . PHE A 1 176 ? 21.122 0.348 -24.330 1.00 70.56 176 PHE A C 1
ATOM 1467 O O . PHE A 1 176 ? 21.979 1.166 -23.993 1.00 70.56 176 PHE A O 1
ATOM 1474 N N . GLU A 1 177 ? 20.422 0.445 -25.455 1.00 70.69 177 GLU A N 1
ATOM 1475 C CA . GLU A 1 177 ? 20.411 1.645 -26.284 1.00 70.69 177 GLU A CA 1
ATOM 1476 C C . GLU A 1 177 ? 19.372 2.611 -25.715 1.00 70.69 177 GLU A C 1
ATOM 1478 O O . GLU A 1 177 ? 18.172 2.330 -25.689 1.00 70.69 177 GLU A O 1
ATOM 1483 N N . LEU A 1 178 ? 19.855 3.734 -25.187 1.00 71.56 178 LEU A N 1
ATOM 1484 C CA . LEU A 1 178 ? 19.020 4.744 -24.534 1.00 71.56 178 LEU A CA 1
ATOM 1485 C C . LEU A 1 178 ? 18.496 5.804 -25.501 1.00 71.56 178 LEU A C 1
ATOM 1487 O O . LEU A 1 178 ? 17.687 6.633 -25.100 1.00 71.56 178 LEU A O 1
ATOM 1491 N N . PHE A 1 179 ? 18.963 5.795 -26.746 1.00 73.50 179 PHE A N 1
ATOM 1492 C CA . PHE A 1 179 ? 18.573 6.754 -27.765 1.00 73.50 179 PHE A CA 1
ATOM 1493 C C . PHE A 1 179 ? 18.238 6.009 -29.049 1.00 73.50 179 PHE A C 1
ATOM 1495 O O . PHE A 1 179 ? 19.095 5.317 -29.596 1.00 73.50 179 PHE A O 1
ATOM 1502 N N . ASP A 1 180 ? 17.010 6.179 -29.531 1.00 75.62 180 ASP A N 1
ATOM 1503 C CA . ASP A 1 180 ? 16.637 5.755 -30.878 1.00 75.62 180 ASP A CA 1
ATOM 1504 C C . ASP A 1 180 ? 16.855 6.905 -31.847 1.00 75.62 180 ASP A C 1
ATOM 1506 O O . ASP A 1 180 ? 16.480 8.042 -31.566 1.00 75.62 180 ASP A O 1
ATOM 1510 N N . LYS A 1 181 ? 17.411 6.606 -33.019 1.00 78.44 181 LYS A N 1
ATOM 1511 C CA . LYS A 1 181 ? 17.450 7.565 -34.123 1.00 78.44 181 LYS A CA 1
ATOM 1512 C C . LYS A 1 181 ? 16.141 7.459 -34.892 1.00 78.44 181 LYS A C 1
ATOM 1514 O O . LYS A 1 181 ? 15.837 6.398 -35.431 1.00 78.44 181 LYS A O 1
ATOM 1519 N N . MET A 1 182 ? 15.383 8.547 -34.944 1.00 79.69 182 MET A N 1
ATOM 1520 C CA . MET A 1 182 ? 14.136 8.630 -35.700 1.00 79.69 182 MET A CA 1
ATOM 1521 C C . MET A 1 182 ? 14.183 9.776 -36.711 1.00 79.69 182 MET A C 1
ATOM 1523 O O . MET A 1 182 ? 14.822 10.803 -36.487 1.00 79.69 182 MET A O 1
ATOM 1527 N N . ASP A 1 183 ? 13.496 9.582 -37.836 1.00 82.62 183 ASP A N 1
ATOM 1528 C CA . ASP A 1 183 ? 13.206 10.655 -38.783 1.00 82.62 183 ASP A CA 1
ATOM 1529 C C . ASP A 1 183 ? 11.977 11.421 -38.266 1.00 82.62 183 ASP A C 1
ATOM 1531 O O . ASP A 1 183 ? 10.873 10.877 -38.228 1.00 82.62 183 ASP A O 1
ATOM 1535 N N . TRP A 1 184 ? 12.157 12.683 -37.886 1.00 81.38 184 TRP A N 1
ATOM 1536 C CA . TRP A 1 184 ? 11.075 13.621 -37.586 1.00 81.38 184 TRP A CA 1
ATOM 1537 C C . TRP A 1 184 ? 10.886 14.580 -38.762 1.00 81.38 184 TRP A C 1
ATOM 1539 O O . TRP A 1 184 ? 11.819 14.817 -39.532 1.00 81.38 184 TRP A O 1
ATOM 1549 N N . ARG A 1 185 ? 9.685 15.134 -38.928 1.00 84.00 185 ARG A N 1
ATOM 1550 C CA . ARG A 1 185 ? 9.439 16.194 -39.910 1.00 84.00 185 ARG A CA 1
ATOM 1551 C C . ARG A 1 185 ? 9.311 17.526 -39.194 1.00 84.00 185 ARG A C 1
ATOM 1553 O O . ARG A 1 185 ? 8.498 17.645 -38.283 1.00 84.00 185 ARG A O 1
ATOM 1560 N N . ASP A 1 186 ? 10.142 18.490 -39.569 1.00 82.31 186 ASP A N 1
ATOM 1561 C CA . ASP A 1 186 ? 10.021 19.849 -39.045 1.00 82.31 186 ASP A CA 1
ATOM 1562 C C . ASP A 1 186 ? 8.762 20.554 -39.585 1.00 82.31 186 ASP A C 1
ATOM 1564 O O . ASP A 1 186 ? 8.000 20.000 -40.381 1.00 82.31 186 ASP A O 1
ATOM 1568 N N . GLU A 1 187 ? 8.547 21.792 -39.151 1.00 84.12 187 GLU A N 1
ATOM 1569 C CA . GLU A 1 187 ? 7.422 22.636 -39.574 1.00 84.12 187 GLU A CA 1
ATOM 1570 C C . GLU A 1 187 ? 7.404 22.893 -41.094 1.00 84.12 187 GLU A C 1
ATOM 1572 O O . GLU A 1 187 ? 6.348 23.144 -41.669 1.00 84.12 187 GLU A O 1
ATOM 1577 N N . ASN A 1 188 ? 8.551 22.739 -41.766 1.00 87.44 188 ASN A N 1
ATOM 1578 C CA . ASN A 1 188 ? 8.705 22.851 -43.218 1.00 87.44 188 ASN A CA 1
ATOM 1579 C C . ASN A 1 188 ? 8.625 21.489 -43.927 1.00 87.44 188 ASN A C 1
ATOM 1581 O O . ASN A 1 188 ? 8.979 21.361 -45.102 1.00 87.44 188 ASN A O 1
ATOM 1585 N N . ASN A 1 189 ? 8.165 20.451 -43.223 1.00 83.62 189 ASN A N 1
ATOM 1586 C CA . ASN A 1 189 ? 8.001 19.089 -43.717 1.00 83.62 189 ASN A CA 1
ATOM 1587 C C . ASN A 1 189 ? 9.320 18.409 -44.154 1.00 83.62 189 ASN A C 1
ATOM 1589 O O . ASN A 1 189 ? 9.294 17.369 -44.829 1.00 83.62 189 ASN A O 1
ATOM 1593 N N . LYS A 1 190 ? 10.474 18.966 -43.763 1.00 86.62 190 LYS A N 1
ATOM 1594 C CA . LYS A 1 190 ? 11.809 18.436 -44.050 1.00 86.62 190 LYS A CA 1
ATOM 1595 C C . LYS A 1 190 ? 12.154 17.351 -43.037 1.00 86.62 190 LYS A C 1
ATOM 1597 O O . LYS A 1 190 ? 11.912 17.489 -41.840 1.00 86.62 190 LYS A O 1
ATOM 1602 N N . LYS A 1 191 ? 12.746 16.255 -43.518 1.00 84.06 191 LYS A N 1
ATOM 1603 C CA . LYS A 1 191 ? 13.239 15.187 -42.643 1.00 84.06 191 LYS A CA 1
ATOM 1604 C C . LYS A 1 191 ? 14.443 15.674 -41.839 1.00 84.06 191 LYS A C 1
ATOM 1606 O O . LYS A 1 191 ? 15.473 16.026 -42.412 1.00 84.06 191 LYS A O 1
ATOM 1611 N N . VAL A 1 192 ? 14.322 15.620 -40.521 1.00 84.06 192 VAL A N 1
ATOM 1612 C CA . VAL A 1 192 ? 15.387 15.885 -39.556 1.00 84.06 192 VAL A CA 1
ATOM 1613 C C . VAL A 1 192 ? 15.602 14.620 -38.735 1.00 84.06 192 VAL A C 1
ATOM 1615 O O . VAL A 1 192 ? 14.644 13.988 -38.296 1.00 84.06 192 VAL A O 1
ATOM 1618 N N . LYS A 1 193 ? 16.862 14.238 -38.517 1.00 80.81 193 LYS A N 1
ATOM 1619 C CA . LYS A 1 193 ? 17.181 13.142 -37.598 1.00 80.81 193 LYS A CA 1
ATOM 1620 C C . LYS A 1 193 ? 17.092 13.655 -36.168 1.00 80.81 193 LYS A C 1
ATOM 1622 O O . LYS A 1 193 ? 17.844 14.554 -35.799 1.00 80.81 193 LYS A O 1
ATOM 1627 N N . CYS A 1 194 ? 16.207 13.072 -35.374 1.00 75.38 194 CYS A N 1
ATOM 1628 C CA . CYS A 1 194 ? 16.133 13.308 -33.941 1.00 75.38 194 CYS A CA 1
ATOM 1629 C C . CYS A 1 194 ? 16.582 12.062 -33.169 1.00 75.38 194 CYS A C 1
ATOM 1631 O O . CYS A 1 194 ? 16.491 10.931 -33.652 1.00 75.38 194 CYS A O 1
ATOM 1633 N N . GLU A 1 195 ? 17.096 12.282 -31.961 1.00 74.50 195 GLU A N 1
ATOM 1634 C CA . GLU A 1 195 ? 17.406 11.213 -31.015 1.00 74.50 195 GLU A CA 1
ATOM 1635 C C . GLU A 1 195 ? 16.320 11.179 -29.941 1.00 74.50 195 GLU A C 1
ATOM 1637 O O . GLU A 1 195 ? 16.186 12.114 -29.148 1.00 74.50 195 GLU A O 1
ATOM 1642 N N . LEU A 1 196 ? 15.535 10.104 -29.914 1.00 72.25 196 LEU A N 1
ATOM 1643 C CA . LEU A 1 196 ? 14.505 9.897 -28.908 1.00 72.25 196 LEU A CA 1
ATOM 1644 C C . LEU A 1 196 ? 15.112 9.200 -27.695 1.00 72.25 196 LEU A C 1
ATOM 1646 O O . LEU A 1 196 ? 15.534 8.045 -27.773 1.00 72.25 196 LEU A O 1
ATOM 1650 N N . PHE A 1 197 ? 15.119 9.893 -26.562 1.00 74.31 197 PHE A N 1
ATOM 1651 C CA . PHE A 1 197 ? 15.571 9.323 -25.303 1.00 74.31 197 PHE A CA 1
ATOM 1652 C C . PHE A 1 197 ? 14.559 8.311 -24.742 1.00 74.31 197 PHE A C 1
ATOM 1654 O O . PHE A 1 197 ? 13.377 8.619 -24.589 1.00 74.31 197 PHE A O 1
ATOM 1661 N N . LYS A 1 198 ? 15.037 7.121 -24.372 1.00 74.88 198 LYS A N 1
ATOM 1662 C CA . LYS A 1 198 ? 14.272 6.083 -23.673 1.00 74.88 198 LYS A CA 1
ATOM 1663 C C . LYS A 1 198 ? 14.573 6.124 -22.174 1.00 74.88 198 LYS A C 1
ATOM 1665 O O . LYS A 1 198 ? 15.685 5.763 -21.776 1.00 74.88 198 LYS A O 1
ATOM 1670 N N . PRO A 1 199 ? 13.597 6.483 -21.319 1.00 75.44 199 PRO A N 1
ATOM 1671 C CA . PRO A 1 199 ? 13.789 6.457 -19.875 1.00 75.44 199 PRO A CA 1
ATOM 1672 C C . PRO A 1 199 ? 14.233 5.065 -19.384 1.00 75.44 199 PRO A C 1
ATOM 1674 O O . PRO A 1 199 ? 13.627 4.064 -19.780 1.00 75.44 199 PRO A O 1
ATOM 1677 N N . PRO A 1 200 ? 15.241 4.961 -18.496 1.00 77.75 200 PRO A N 1
ATOM 1678 C CA . PRO A 1 200 ? 15.758 3.679 -18.013 1.00 77.75 200 PRO A CA 1
ATOM 1679 C C . PRO A 1 200 ? 14.688 2.773 -17.404 1.00 77.75 200 PRO A C 1
ATOM 1681 O O . PRO A 1 200 ? 14.688 1.564 -17.641 1.00 77.75 200 PRO A O 1
ATOM 1684 N N . PHE A 1 201 ? 13.719 3.349 -16.695 1.00 79.75 201 PHE A N 1
ATOM 1685 C CA . PHE A 1 201 ? 12.571 2.601 -16.197 1.00 79.75 201 PHE A CA 1
ATOM 1686 C C . PHE A 1 201 ? 11.706 2.003 -17.301 1.00 79.75 201 PHE A C 1
ATOM 1688 O O . PHE A 1 201 ? 11.281 0.863 -17.169 1.00 79.75 201 PHE A O 1
ATOM 1695 N N . LEU A 1 202 ? 11.454 2.730 -18.395 1.00 81.25 202 LEU A N 1
ATOM 1696 C CA . LEU A 1 202 ? 10.654 2.215 -19.507 1.00 81.25 202 LEU A CA 1
ATOM 1697 C C . LEU A 1 202 ? 11.320 0.973 -20.107 1.00 81.25 202 LEU A C 1
ATOM 1699 O O . LEU A 1 202 ? 10.659 -0.035 -20.351 1.00 81.25 202 LEU A O 1
ATOM 1703 N N . LEU A 1 203 ? 12.643 1.010 -20.270 1.00 82.38 203 LEU A N 1
ATOM 1704 C CA . LEU A 1 203 ? 13.422 -0.148 -20.705 1.00 82.38 203 LEU A CA 1
ATOM 1705 C C . LEU A 1 203 ? 13.349 -1.294 -19.692 1.00 82.38 203 LEU A C 1
ATOM 1707 O O . LEU A 1 203 ? 13.080 -2.436 -20.069 1.00 82.38 203 LEU A O 1
ATOM 1711 N N . ALA A 1 204 ? 13.527 -1.000 -18.402 1.00 86.12 204 ALA A N 1
ATOM 1712 C CA . ALA A 1 204 ? 13.399 -1.988 -17.335 1.00 86.12 204 ALA A CA 1
ATOM 1713 C C . ALA A 1 204 ? 12.000 -2.634 -17.316 1.00 86.12 204 ALA A C 1
ATOM 1715 O O . ALA A 1 204 ? 11.879 -3.855 -17.192 1.00 86.12 204 ALA A O 1
ATOM 1716 N N . TYR A 1 205 ? 10.949 -1.839 -17.518 1.00 87.50 205 TYR A N 1
ATOM 1717 C CA . TYR A 1 205 ? 9.559 -2.275 -17.588 1.00 87.50 205 TYR A CA 1
ATOM 1718 C C . TYR A 1 205 ? 9.287 -3.141 -18.812 1.00 87.50 205 TYR A C 1
ATOM 1720 O O . TYR A 1 205 ? 8.653 -4.190 -18.692 1.00 87.50 205 TYR A O 1
ATOM 1728 N N . GLN A 1 206 ? 9.815 -2.779 -19.982 1.00 88.25 206 GLN A N 1
ATOM 1729 C CA . GLN A 1 206 ? 9.734 -3.615 -21.180 1.00 88.25 206 GLN A CA 1
ATOM 1730 C C . GLN A 1 206 ? 10.426 -4.968 -20.967 1.00 88.25 206 GLN A C 1
ATOM 1732 O O . GLN A 1 206 ? 9.881 -6.011 -21.337 1.00 88.25 206 GLN A O 1
ATOM 1737 N N . VAL A 1 207 ? 11.604 -4.980 -20.335 1.00 89.75 207 VAL A N 1
ATOM 1738 C CA . VAL A 1 207 ? 12.323 -6.220 -20.002 1.00 89.75 207 VAL A CA 1
ATOM 1739 C C . VAL A 1 207 ? 11.526 -7.076 -19.013 1.00 89.75 207 VAL A C 1
ATOM 1741 O O . VAL A 1 207 ? 11.406 -8.288 -19.225 1.00 89.75 207 VAL A O 1
ATOM 1744 N N . ALA A 1 208 ? 10.964 -6.467 -17.966 1.00 90.56 208 ALA A N 1
ATOM 1745 C CA . ALA A 1 208 ? 10.135 -7.138 -16.964 1.00 90.56 208 ALA A CA 1
ATOM 1746 C C . ALA A 1 208 ? 8.852 -7.727 -17.577 1.00 90.56 208 ALA A C 1
ATOM 1748 O O . ALA A 1 208 ? 8.508 -8.887 -17.325 1.00 90.56 208 ALA A O 1
ATOM 1749 N N . SER A 1 209 ? 8.190 -6.963 -18.447 1.00 91.25 209 SER A N 1
ATOM 1750 C CA . SER A 1 209 ? 6.941 -7.347 -19.114 1.00 91.25 209 SER A CA 1
ATOM 1751 C C . SER A 1 209 ? 7.122 -8.527 -20.065 1.00 91.25 209 SER A C 1
ATOM 1753 O O . SER A 1 209 ? 6.256 -9.395 -20.137 1.00 91.25 209 SER A O 1
ATOM 1755 N N . LYS A 1 210 ? 8.287 -8.629 -20.718 1.00 92.88 210 LYS A N 1
ATOM 1756 C CA . LYS A 1 210 ? 8.652 -9.771 -21.574 1.00 92.88 210 LYS A CA 1
ATOM 1757 C C . LYS A 1 210 ? 8.917 -11.065 -20.797 1.00 92.88 210 LYS A C 1
ATOM 1759 O O . LYS A 1 210 ? 8.970 -12.136 -21.403 1.00 92.88 210 LYS A O 1
ATOM 1764 N N . GLN A 1 211 ? 9.106 -11.010 -19.476 1.00 92.44 211 GLN A N 1
ATOM 1765 C CA . GLN A 1 211 ? 9.290 -12.232 -18.696 1.00 92.44 211 GLN A CA 1
ATOM 1766 C C . GLN A 1 211 ? 7.976 -13.008 -18.597 1.00 92.44 211 GLN A C 1
ATOM 1768 O O . GLN A 1 211 ? 6.918 -12.454 -18.311 1.00 92.44 211 GLN A O 1
ATOM 1773 N N . LYS A 1 212 ? 8.037 -14.327 -18.774 1.00 90.25 212 LYS A N 1
ATOM 1774 C CA . LYS A 1 212 ? 6.890 -15.199 -18.501 1.00 90.25 212 LYS A CA 1
ATOM 1775 C C . LYS A 1 212 ? 6.842 -15.492 -16.999 1.00 90.25 212 LYS A C 1
ATOM 1777 O O . LYS A 1 212 ? 7.565 -16.363 -16.522 1.00 90.25 212 LYS A O 1
ATOM 1782 N N . ILE A 1 213 ? 6.005 -14.760 -16.260 1.00 91.62 213 ILE A N 1
ATOM 1783 C CA . ILE A 1 213 ? 5.758 -14.980 -14.823 1.00 91.62 213 ILE A CA 1
ATOM 1784 C C . ILE A 1 213 ? 4.328 -15.460 -14.643 1.00 91.62 213 ILE A C 1
ATOM 1786 O O . ILE A 1 213 ? 3.391 -14.758 -15.007 1.00 91.62 213 ILE A O 1
ATOM 1790 N N . ARG A 1 214 ? 4.165 -16.656 -14.075 1.00 94.19 214 ARG A N 1
ATOM 1791 C CA . ARG A 1 214 ? 2.857 -17.165 -13.654 1.00 94.19 214 ARG A CA 1
ATOM 1792 C C . ARG A 1 214 ? 2.631 -16.768 -12.202 1.00 94.19 214 ARG A C 1
ATOM 1794 O O . ARG A 1 214 ? 3.135 -17.461 -11.316 1.00 94.19 214 ARG A O 1
ATOM 1801 N N . LEU A 1 215 ? 1.935 -15.653 -12.012 1.00 95.81 215 LEU A N 1
ATOM 1802 C CA . LEU A 1 215 ? 1.479 -15.155 -10.716 1.00 95.81 215 LEU A CA 1
ATOM 1803 C C . LEU A 1 215 ? 0.109 -15.753 -10.383 1.00 95.81 215 LEU A C 1
ATOM 1805 O O . LEU A 1 215 ? -0.624 -16.161 -11.286 1.00 95.81 215 LEU A O 1
ATOM 1809 N N . LYS A 1 216 ? -0.211 -15.839 -9.096 1.00 96.62 216 LYS A N 1
ATOM 1810 C CA . LYS A 1 216 ? -1.475 -16.389 -8.589 1.00 96.62 216 LYS A CA 1
ATOM 1811 C C . LYS A 1 216 ? -2.214 -15.440 -7.646 1.00 96.62 216 LYS A C 1
ATOM 1813 O O . LYS A 1 216 ? -3.396 -15.654 -7.394 1.00 96.62 216 LYS A O 1
ATOM 1818 N N . TYR A 1 217 ? -1.515 -14.462 -7.088 1.00 96.62 217 TYR A N 1
ATOM 1819 C CA . TYR A 1 217 ? -2.026 -13.518 -6.109 1.00 96.62 217 TYR A CA 1
ATOM 1820 C C . TYR A 1 217 ? -1.916 -12.079 -6.599 1.00 96.62 217 TYR A C 1
ATOM 1822 O O . TYR A 1 217 ? -2.918 -11.375 -6.641 1.00 96.62 217 TYR A O 1
ATOM 1830 N N . PHE A 1 218 ? -0.707 -11.646 -6.962 1.00 95.69 218 PHE A N 1
ATOM 1831 C CA . PHE A 1 218 ? -0.461 -10.257 -7.333 1.00 95.69 218 PHE A CA 1
ATOM 1832 C C . PHE A 1 218 ? -0.760 -9.991 -8.804 1.00 95.69 218 PHE A C 1
ATOM 1834 O O . PHE A 1 218 ? -0.473 -10.822 -9.674 1.00 95.69 218 PHE A O 1
ATOM 1841 N N . ASP A 1 219 ? -1.258 -8.787 -9.082 1.00 92.31 219 ASP A N 1
ATOM 1842 C CA . ASP A 1 219 ? -1.455 -8.321 -10.448 1.00 92.31 219 ASP A CA 1
ATOM 1843 C C . ASP A 1 219 ? -0.132 -8.228 -11.237 1.00 92.31 219 ASP A C 1
ATOM 1845 O O . ASP A 1 219 ? 0.912 -7.776 -10.750 1.00 92.31 219 ASP A O 1
ATOM 1849 N N . ARG A 1 220 ? -0.187 -8.634 -12.511 1.00 92.31 220 ARG A N 1
ATOM 1850 C CA . ARG A 1 220 ? 0.976 -8.682 -13.404 1.00 92.31 220 ARG A CA 1
ATOM 1851 C C . ARG A 1 220 ? 1.550 -7.295 -13.676 1.00 92.31 220 ARG A C 1
ATOM 1853 O O . ARG A 1 220 ? 2.775 -7.165 -13.724 1.00 92.31 220 ARG A O 1
ATOM 1860 N N . SER A 1 221 ? 0.701 -6.287 -13.874 1.00 88.06 221 SER A N 1
ATOM 1861 C CA . SER A 1 221 ? 1.136 -4.921 -14.163 1.00 88.06 221 SER A CA 1
ATOM 1862 C C . SER A 1 221 ? 1.852 -4.321 -12.959 1.00 88.06 221 SER A C 1
ATOM 1864 O O . SER A 1 221 ? 2.957 -3.789 -13.105 1.00 88.06 221 SER A O 1
ATOM 1866 N N . VAL A 1 222 ? 1.292 -4.482 -11.756 1.00 88.94 222 VAL A N 1
ATOM 1867 C CA . VAL A 1 222 ? 1.926 -4.012 -10.513 1.00 88.94 222 VAL A CA 1
ATOM 1868 C C . VAL A 1 222 ? 3.257 -4.727 -10.272 1.00 88.94 222 VAL A C 1
ATOM 1870 O O . VAL A 1 222 ? 4.266 -4.078 -9.999 1.00 88.94 222 VAL A O 1
ATOM 1873 N N . VAL A 1 223 ? 3.316 -6.045 -10.476 1.00 92.12 223 VAL A N 1
ATOM 1874 C CA . VAL A 1 223 ? 4.570 -6.804 -10.353 1.00 92.12 223 VAL A CA 1
ATOM 1875 C C . VAL A 1 223 ? 5.617 -6.378 -11.386 1.00 92.12 223 VAL A C 1
ATOM 1877 O O . VAL A 1 223 ? 6.799 -6.294 -11.055 1.00 92.12 223 VAL A O 1
ATOM 1880 N N . ASN A 1 224 ? 5.228 -6.079 -12.627 1.00 91.19 224 ASN A N 1
ATOM 1881 C CA . ASN A 1 224 ? 6.166 -5.570 -13.631 1.00 91.19 224 ASN A CA 1
ATOM 1882 C C . ASN A 1 224 ? 6.769 -4.229 -13.219 1.00 91.19 224 ASN A C 1
ATOM 1884 O O . ASN A 1 224 ? 7.971 -4.048 -13.397 1.00 91.19 224 ASN A O 1
ATOM 1888 N N . HIS A 1 225 ? 5.973 -3.333 -12.627 1.00 87.81 225 HIS A N 1
ATOM 1889 C CA . HIS A 1 225 ? 6.470 -2.076 -12.064 1.00 87.81 225 HIS A CA 1
ATOM 1890 C C . HIS A 1 225 ? 7.503 -2.332 -10.961 1.00 87.81 225 HIS A C 1
ATOM 1892 O O . HIS A 1 225 ? 8.601 -1.784 -11.015 1.00 87.81 225 HIS A O 1
ATOM 1898 N N . VAL A 1 226 ? 7.205 -3.236 -10.021 1.00 89.44 226 VAL A N 1
ATOM 1899 C CA . VAL A 1 226 ? 8.138 -3.631 -8.951 1.00 89.44 226 VAL A CA 1
ATOM 1900 C C . VAL A 1 226 ? 9.449 -4.170 -9.528 1.00 89.44 226 VAL A C 1
ATOM 1902 O O . VAL A 1 226 ? 10.530 -3.706 -9.168 1.00 89.44 226 VAL A O 1
ATOM 1905 N N . ILE A 1 227 ? 9.380 -5.127 -10.456 1.00 91.00 227 ILE A N 1
ATOM 1906 C CA . ILE A 1 227 ? 10.573 -5.714 -11.082 1.00 91.00 227 ILE A CA 1
ATOM 1907 C C . ILE A 1 227 ? 11.369 -4.639 -11.829 1.00 91.00 227 ILE A C 1
ATOM 1909 O O . ILE A 1 227 ? 12.587 -4.575 -11.673 1.00 91.00 227 ILE A O 1
ATOM 1913 N N . ALA A 1 228 ? 10.699 -3.786 -12.606 1.00 88.06 228 ALA A N 1
ATOM 1914 C CA . ALA A 1 228 ? 11.325 -2.701 -13.353 1.00 88.06 228 ALA A CA 1
ATOM 1915 C C . ALA A 1 228 ? 12.097 -1.755 -12.433 1.00 88.06 228 ALA A C 1
ATOM 1917 O O . ALA A 1 228 ? 13.262 -1.468 -12.689 1.00 88.06 228 ALA A O 1
ATOM 1918 N N . SER A 1 229 ? 11.497 -1.358 -11.314 1.00 86.06 229 SER A N 1
ATOM 1919 C CA . SER A 1 229 ? 12.144 -0.513 -10.315 1.00 86.06 229 SER A CA 1
ATOM 1920 C C . SER A 1 229 ? 13.395 -1.142 -9.691 1.00 86.06 229 SER A C 1
ATOM 1922 O O . SER A 1 229 ? 14.361 -0.441 -9.403 1.00 86.06 229 SER A O 1
ATOM 1924 N N . HIS A 1 230 ? 13.433 -2.468 -9.522 1.00 86.62 230 HIS A N 1
ATOM 1925 C CA . HIS A 1 230 ? 14.640 -3.175 -9.059 1.00 86.62 230 HIS A CA 1
ATOM 1926 C C . HIS A 1 230 ? 15.722 -3.318 -10.137 1.00 86.62 230 HIS A C 1
ATOM 1928 O O . HIS A 1 230 ? 16.882 -3.570 -9.799 1.00 86.62 230 HIS A O 1
ATOM 1934 N N . LEU A 1 231 ? 15.356 -3.213 -11.416 1.00 85.94 231 LEU A N 1
ATOM 1935 C CA . LEU A 1 231 ? 16.264 -3.353 -12.558 1.00 85.94 231 LEU A CA 1
ATOM 1936 C C . LEU A 1 231 ? 16.766 -2.023 -13.095 1.00 85.94 231 LEU A C 1
ATOM 1938 O O . LEU A 1 231 ? 17.848 -1.980 -13.671 1.00 85.94 231 LEU A O 1
ATOM 1942 N N . GLU A 1 232 ? 16.017 -0.947 -12.899 1.00 82.25 232 GLU A N 1
ATOM 1943 C CA . GLU A 1 232 ? 16.368 0.376 -13.387 1.00 82.25 232 GLU A CA 1
ATOM 1944 C C . GLU A 1 232 ? 17.798 0.797 -12.991 1.00 82.25 232 GLU A C 1
ATOM 1946 O O . GLU A 1 232 ? 18.545 1.180 -13.894 1.00 82.25 232 GLU A O 1
ATOM 1951 N N . PRO A 1 233 ? 18.268 0.650 -11.728 1.00 79.62 233 PRO A N 1
ATOM 1952 C CA . PRO A 1 233 ? 19.649 0.999 -11.375 1.00 79.62 233 PRO A CA 1
ATOM 1953 C C . PRO A 1 233 ? 20.704 0.262 -12.210 1.00 79.62 233 PRO A C 1
ATOM 1955 O O . PRO A 1 233 ? 21.778 0.800 -12.462 1.00 79.62 233 PRO A O 1
ATOM 1958 N N . LYS A 1 234 ? 20.393 -0.955 -12.669 1.00 77.38 234 LYS A N 1
ATOM 1959 C CA . LYS A 1 234 ? 21.263 -1.737 -13.549 1.00 77.38 234 LYS A CA 1
ATOM 1960 C C . LYS A 1 234 ? 21.209 -1.261 -15.001 1.00 77.38 234 LYS A C 1
ATOM 1962 O O . LYS A 1 234 ? 22.232 -1.259 -15.673 1.00 77.38 234 LYS A O 1
ATOM 1967 N N . VAL A 1 235 ? 20.043 -0.831 -15.491 1.00 76.25 235 VAL A N 1
ATOM 1968 C CA . VAL A 1 235 ? 19.932 -0.210 -16.827 1.00 76.25 235 VAL A CA 1
ATOM 1969 C C . VAL A 1 235 ? 20.853 1.008 -16.920 1.00 76.25 235 VAL A C 1
ATOM 1971 O O . VAL A 1 235 ? 21.498 1.210 -17.944 1.00 76.25 235 VAL A O 1
ATOM 1974 N N . TYR A 1 236 ? 20.973 1.770 -15.829 1.00 71.25 236 TYR A N 1
ATOM 1975 C CA . TYR A 1 236 ? 21.945 2.855 -15.720 1.00 71.25 236 TYR A CA 1
ATOM 1976 C C . TYR A 1 236 ? 23.398 2.366 -15.786 1.00 71.25 236 TYR A C 1
ATOM 1978 O O . TYR A 1 236 ? 24.171 2.895 -16.583 1.00 71.25 236 TYR A O 1
ATOM 1986 N N . SER A 1 237 ? 23.777 1.388 -14.953 1.00 70.88 237 SER A N 1
ATOM 1987 C CA . SER A 1 237 ? 25.174 0.936 -14.840 1.00 70.88 237 SER A CA 1
ATOM 1988 C C . SER A 1 237 ? 25.695 0.243 -16.094 1.00 70.88 237 SER A C 1
ATOM 1990 O O . SER A 1 237 ? 26.867 0.391 -16.426 1.00 70.88 237 SER A O 1
ATOM 1992 N N . ASP A 1 238 ? 24.829 -0.499 -16.784 1.00 70.38 238 ASP A N 1
ATOM 1993 C CA . ASP A 1 238 ? 25.202 -1.326 -17.934 1.00 70.38 238 ASP A CA 1
ATOM 1994 C C . ASP A 1 238 ? 25.047 -0.568 -19.272 1.00 70.38 238 ASP A C 1
ATOM 1996 O O . ASP A 1 238 ? 25.267 -1.132 -20.347 1.00 70.38 238 ASP A O 1
ATOM 2000 N N . SER A 1 239 ? 24.665 0.715 -19.237 1.00 63.53 239 SER A N 1
ATOM 2001 C CA . SER A 1 239 ? 24.601 1.545 -20.441 1.00 63.53 239 SER A CA 1
ATOM 2002 C C . SER A 1 239 ? 26.010 1.931 -20.910 1.00 63.53 239 SER A C 1
ATOM 2004 O O . SER A 1 239 ? 26.841 2.383 -20.129 1.00 63.53 239 SER A O 1
ATOM 2006 N N . ALA A 1 240 ? 26.291 1.826 -22.213 1.00 60.09 240 ALA A N 1
ATOM 2007 C CA . ALA A 1 240 ? 27.582 2.242 -22.786 1.00 60.09 240 ALA A CA 1
ATOM 2008 C C . ALA A 1 240 ? 27.854 3.758 -22.649 1.00 60.09 240 ALA A C 1
ATOM 2010 O O . ALA A 1 240 ? 28.950 4.235 -22.932 1.00 60.09 240 ALA A O 1
ATOM 2011 N N . LEU A 1 241 ? 26.848 4.523 -22.217 1.00 58.62 241 LEU A N 1
ATOM 2012 C CA . LEU A 1 241 ? 26.839 5.979 -22.152 1.00 58.62 241 LEU A CA 1
ATOM 2013 C C . LEU A 1 241 ? 26.694 6.502 -20.714 1.00 58.62 241 LEU A C 1
ATOM 2015 O O . LEU A 1 241 ? 26.286 7.647 -20.545 1.00 58.62 241 LEU A O 1
ATOM 2019 N N . THR A 1 242 ? 27.033 5.716 -19.681 1.00 60.88 242 THR A N 1
ATOM 2020 C CA . THR A 1 242 ? 26.843 6.051 -18.249 1.00 60.88 242 THR A CA 1
ATOM 2021 C C . THR A 1 242 ? 27.208 7.498 -17.887 1.00 60.88 242 THR A C 1
ATOM 2023 O O . THR A 1 242 ? 26.456 8.147 -17.163 1.00 60.88 242 THR A O 1
ATOM 2026 N N . ASN A 1 243 ? 28.283 8.059 -18.453 1.00 60.16 243 ASN A N 1
ATOM 2027 C CA . ASN A 1 243 ? 28.683 9.454 -18.217 1.00 60.16 243 ASN A CA 1
ATOM 2028 C C . ASN A 1 243 ? 27.739 10.483 -18.880 1.00 60.16 243 ASN A C 1
ATOM 2030 O O . ASN A 1 243 ? 27.338 11.453 -18.239 1.00 60.16 243 ASN A O 1
ATOM 2034 N N . LEU A 1 244 ? 27.325 10.258 -20.133 1.00 59.22 244 LEU A N 1
ATOM 2035 C CA . LEU A 1 244 ? 26.364 11.107 -20.860 1.00 59.22 244 LEU A CA 1
ATOM 2036 C C . LEU A 1 244 ? 24.964 11.024 -20.232 1.00 59.22 244 LEU A C 1
ATOM 2038 O O . LEU A 1 244 ? 24.246 12.013 -20.132 1.00 59.22 244 LEU A O 1
ATOM 2042 N N . VAL A 1 245 ? 24.596 9.827 -19.785 1.00 58.97 245 VAL A N 1
ATOM 2043 C CA . VAL A 1 245 ? 23.355 9.491 -19.087 1.00 58.97 245 VAL A CA 1
ATOM 2044 C C . VAL A 1 245 ? 23.300 10.233 -17.759 1.00 58.97 245 VAL A C 1
ATOM 2046 O O . VAL A 1 245 ? 22.334 10.943 -17.515 1.00 58.97 245 VAL A O 1
ATOM 2049 N N . GLN A 1 246 ? 24.355 10.177 -16.941 1.00 60.28 246 GLN A N 1
ATOM 2050 C CA . GLN A 1 246 ? 24.434 10.931 -15.684 1.00 60.28 246 GLN A CA 1
ATOM 2051 C C . GLN A 1 246 ? 24.392 12.456 -15.886 1.00 60.28 246 GLN A C 1
ATOM 2053 O O . GLN A 1 246 ? 23.791 13.152 -15.068 1.00 60.28 246 GLN A O 1
ATOM 2058 N N . GLN A 1 247 ? 24.980 12.981 -16.967 1.00 60.94 247 GLN A N 1
ATOM 2059 C CA . GLN A 1 247 ? 24.948 14.415 -17.284 1.00 60.94 247 GLN A CA 1
ATOM 2060 C C . GLN A 1 247 ? 23.578 14.879 -17.808 1.00 60.94 247 GLN A C 1
ATOM 2062 O O . GLN A 1 247 ? 23.052 15.875 -17.316 1.00 60.94 247 GLN A O 1
ATOM 2067 N N . LYS A 1 248 ? 22.967 14.149 -18.753 1.00 57.50 248 LYS A N 1
ATOM 2068 C CA . LYS A 1 248 ? 21.660 14.498 -19.345 1.00 57.50 248 LYS A CA 1
ATOM 2069 C C . LYS A 1 248 ? 20.474 14.196 -18.416 1.00 57.50 248 LYS A C 1
ATOM 2071 O O . LYS A 1 248 ? 19.448 14.858 -18.520 1.00 57.50 248 LYS A O 1
ATOM 2076 N N . LEU A 1 249 ? 20.589 13.233 -17.493 1.00 55.25 249 LEU A N 1
ATOM 2077 C CA . LEU A 1 249 ? 19.474 12.782 -16.640 1.00 55.25 249 LEU A CA 1
ATOM 2078 C C . LEU A 1 249 ? 19.358 13.461 -15.277 1.00 55.25 249 LEU A C 1
ATOM 2080 O O . LEU A 1 249 ? 18.403 13.153 -14.559 1.00 55.25 249 LEU A O 1
ATOM 2084 N N . LYS A 1 250 ? 20.243 14.402 -14.915 1.00 53.56 250 LYS A N 1
ATOM 2085 C CA . LYS A 1 250 ? 20.093 15.181 -13.668 1.00 53.56 250 LYS A CA 1
ATOM 2086 C C . LYS A 1 250 ? 18.719 15.872 -13.544 1.00 53.56 250 LYS A C 1
ATOM 2088 O O . LYS A 1 250 ? 18.314 16.146 -12.422 1.00 53.56 250 LYS A O 1
ATOM 2093 N N . GLY A 1 251 ? 17.987 16.069 -14.649 1.00 50.41 251 GLY A N 1
ATOM 2094 C CA . GLY A 1 251 ? 16.606 16.581 -14.666 1.00 50.41 251 GLY A CA 1
ATOM 2095 C C . GLY A 1 251 ? 15.510 15.611 -15.146 1.00 50.41 251 GLY A C 1
ATOM 2096 O O . GLY A 1 251 ? 14.347 15.989 -15.136 1.00 50.41 251 GLY A O 1
ATOM 2097 N N . PHE A 1 252 ? 15.837 14.381 -15.565 1.00 50.66 252 PHE A N 1
ATOM 2098 C CA . PHE A 1 252 ? 14.878 13.449 -16.204 1.00 50.66 252 PHE A CA 1
ATOM 2099 C C . PHE A 1 252 ? 14.528 12.218 -15.357 1.00 50.66 252 PHE A C 1
ATOM 2101 O O . PHE A 1 252 ? 13.751 11.369 -15.797 1.00 50.66 252 PHE A O 1
ATOM 2108 N N . ARG A 1 253 ? 15.077 12.086 -14.143 1.00 52.62 253 ARG A N 1
ATOM 2109 C CA . ARG A 1 253 ? 14.507 11.143 -13.173 1.00 52.62 253 ARG A CA 1
ATOM 2110 C C . ARG A 1 253 ? 13.112 11.640 -12.824 1.00 52.62 253 ARG A C 1
ATOM 2112 O O . ARG A 1 253 ? 12.993 12.571 -12.032 1.00 52.62 253 ARG A O 1
ATOM 2119 N N . SER A 1 254 ? 12.066 11.043 -13.395 1.00 51.88 254 SER A N 1
ATOM 2120 C CA . SER A 1 254 ? 10.736 11.300 -12.858 1.00 51.88 254 SER A CA 1
ATOM 2121 C C . SER A 1 254 ? 10.729 10.762 -11.431 1.00 51.88 254 SER A C 1
ATOM 2123 O O . SER A 1 254 ? 11.101 9.618 -11.155 1.00 51.88 254 SER A O 1
ATOM 2125 N N . GLU A 1 255 ? 10.382 11.630 -10.493 1.00 55.72 255 GLU A N 1
ATOM 2126 C CA . GLU A 1 255 ? 10.362 11.318 -9.068 1.00 55.72 255 GLU A CA 1
ATOM 2127 C C . GLU A 1 255 ? 9.484 10.077 -8.786 1.00 55.72 255 GLU A C 1
ATOM 2129 O O . GLU A 1 255 ? 9.846 9.237 -7.962 1.00 55.72 255 GLU A O 1
ATOM 2134 N N . SER A 1 256 ? 8.426 9.886 -9.591 1.00 52.31 256 SER A N 1
ATOM 2135 C CA . SER A 1 256 ? 7.516 8.724 -9.623 1.00 52.31 256 SER A CA 1
ATOM 2136 C C . SER A 1 256 ? 8.207 7.359 -9.718 1.00 52.31 256 SER A C 1
ATOM 2138 O O . SER A 1 256 ? 7.864 6.399 -9.022 1.00 52.31 256 SER A O 1
ATOM 2140 N N . ILE A 1 257 ? 9.235 7.256 -10.555 1.00 55.72 257 ILE A N 1
ATOM 2141 C CA . ILE A 1 257 ? 9.919 5.997 -10.849 1.00 55.72 257 ILE A CA 1
ATOM 2142 C C . ILE A 1 257 ? 10.767 5.543 -9.647 1.00 55.72 257 ILE A C 1
ATOM 2144 O O . ILE A 1 257 ? 10.700 4.386 -9.218 1.00 55.72 257 ILE A O 1
ATOM 2148 N N . SER A 1 258 ? 11.510 6.482 -9.050 1.00 55.34 258 SER A N 1
ATOM 2149 C CA . SER A 1 258 ? 12.320 6.265 -7.841 1.00 55.34 258 SER A CA 1
ATOM 2150 C C . SER A 1 258 ? 11.453 5.869 -6.637 1.00 55.34 258 SER A C 1
ATOM 2152 O O . SER A 1 258 ? 11.859 5.057 -5.798 1.00 55.34 258 SER A O 1
ATOM 2154 N N . ARG A 1 259 ? 10.220 6.389 -6.572 1.00 63.56 259 ARG A N 1
ATOM 2155 C CA . ARG A 1 259 ? 9.248 6.061 -5.520 1.00 63.56 259 ARG A CA 1
ATOM 2156 C C . ARG A 1 259 ? 8.793 4.602 -5.601 1.00 63.56 259 ARG A C 1
ATOM 2158 O O . ARG A 1 259 ? 8.783 3.928 -4.571 1.00 63.56 259 ARG A O 1
ATOM 2165 N N . THR A 1 260 ? 8.544 4.050 -6.793 1.00 59.91 260 THR A N 1
ATOM 2166 C CA . THR A 1 260 ? 8.121 2.636 -6.953 1.00 59.91 260 THR A CA 1
ATOM 2167 C C . THR A 1 260 ? 9.197 1.638 -6.493 1.00 59.91 260 THR A C 1
ATOM 2169 O O . THR A 1 260 ? 8.892 0.586 -5.935 1.00 59.91 260 THR A O 1
ATOM 2172 N N . ALA A 1 261 ? 10.482 1.982 -6.621 1.00 56.81 261 ALA A N 1
ATOM 2173 C CA . ALA A 1 261 ? 11.577 1.168 -6.078 1.00 56.81 261 ALA A CA 1
ATOM 2174 C C . ALA A 1 261 ? 11.626 1.152 -4.547 1.00 56.81 261 ALA A C 1
ATOM 2176 O O . ALA A 1 261 ? 12.292 0.309 -3.953 1.00 56.81 261 ALA A O 1
ATOM 2177 N N . SER A 1 262 ? 10.968 2.109 -3.896 1.00 63.50 262 SER A N 1
ATOM 2178 C CA . SER A 1 262 ? 11.094 2.313 -2.458 1.00 63.50 262 SER A CA 1
ATOM 2179 C C . SER A 1 262 ? 10.021 1.619 -1.621 1.00 63.50 262 SER A C 1
ATOM 2181 O O . SER A 1 262 ? 10.317 1.299 -0.470 1.00 63.50 262 SER A O 1
ATOM 2183 N N . VAL A 1 263 ? 8.870 1.302 -2.227 1.00 74.50 263 VAL A N 1
ATOM 2184 C CA . VAL A 1 263 ? 7.785 0.475 -1.654 1.00 74.50 263 VAL A CA 1
ATOM 2185 C C . VAL A 1 263 ? 8.121 -1.015 -1.606 1.00 74.50 263 VAL A C 1
ATOM 2187 O O . VAL A 1 263 ? 7.411 -1.790 -0.987 1.00 74.50 263 VAL A O 1
ATOM 2190 N N . SER A 1 264 ? 9.213 -1.462 -2.234 1.00 82.12 264 SER A N 1
ATOM 2191 C CA . SER A 1 264 ? 9.668 -2.845 -2.071 1.00 82.12 264 SER A CA 1
ATOM 2192 C C . SER A 1 264 ? 11.183 -2.939 -1.993 1.00 82.12 264 SER A C 1
ATOM 2194 O O . SER A 1 264 ? 11.911 -2.295 -2.744 1.00 82.12 264 SER A O 1
ATOM 2196 N N . LYS A 1 265 ? 11.697 -3.762 -1.078 1.00 85.44 265 LYS A N 1
ATOM 2197 C CA . LYS A 1 265 ? 13.146 -3.914 -0.864 1.00 85.44 265 LYS A CA 1
ATOM 2198 C C . LYS A 1 265 ? 13.520 -5.376 -0.756 1.00 85.44 265 LYS A C 1
ATOM 2200 O O . LYS A 1 265 ? 12.792 -6.155 -0.153 1.00 85.44 265 LYS A O 1
ATOM 2205 N N . ILE A 1 266 ? 14.693 -5.732 -1.272 1.00 84.94 266 ILE A N 1
ATOM 2206 C CA . ILE A 1 266 ? 15.254 -7.066 -1.066 1.00 84.94 266 ILE A CA 1
ATOM 2207 C C . ILE A 1 266 ? 16.199 -7.009 0.130 1.00 84.94 266 ILE A C 1
ATOM 2209 O O . ILE A 1 266 ? 17.220 -6.326 0.083 1.00 84.94 266 ILE A O 1
ATOM 2213 N N . VAL A 1 267 ? 15.861 -7.716 1.206 1.00 84.06 267 VAL A N 1
ATOM 2214 C CA . VAL A 1 267 ? 16.673 -7.786 2.428 1.00 84.06 267 VAL A CA 1
ATOM 2215 C C . VAL A 1 267 ? 16.893 -9.250 2.768 1.00 84.06 267 VAL A C 1
ATOM 2217 O O . VAL A 1 267 ? 15.927 -9.986 2.938 1.00 84.06 267 VAL A O 1
ATOM 2220 N N . LYS A 1 268 ? 18.160 -9.675 2.860 1.00 83.94 268 LYS A N 1
ATOM 2221 C CA . LYS A 1 268 ? 18.537 -11.078 3.126 1.00 83.94 268 LYS A CA 1
ATOM 2222 C C . LYS A 1 268 ? 17.818 -12.076 2.193 1.00 83.94 268 LYS A C 1
ATOM 2224 O O . LYS A 1 268 ? 17.347 -13.117 2.632 1.00 83.94 268 LYS A O 1
ATOM 2229 N N . GLY A 1 269 ? 17.693 -11.726 0.910 1.00 83.56 269 GLY A N 1
ATOM 2230 C CA . GLY A 1 269 ? 17.058 -12.576 -0.104 1.00 83.56 269 GLY A CA 1
ATOM 2231 C C . GLY A 1 269 ? 15.525 -12.608 -0.087 1.00 83.56 269 GLY A C 1
ATOM 2232 O O . GLY A 1 269 ? 14.952 -13.355 -0.868 1.00 83.56 269 GLY A O 1
ATOM 2233 N N . GLN A 1 270 ? 14.860 -11.807 0.750 1.00 87.31 270 GLN A N 1
ATOM 2234 C CA . GLN A 1 270 ? 13.394 -11.719 0.820 1.00 87.31 270 GLN A CA 1
ATOM 2235 C C . GLN A 1 270 ? 12.889 -10.394 0.257 1.00 87.31 270 GLN A C 1
ATOM 2237 O O . GLN A 1 270 ? 13.519 -9.357 0.484 1.00 87.31 270 GLN A O 1
ATOM 2242 N N . LEU A 1 271 ? 11.739 -10.412 -0.421 1.00 90.00 271 LEU A N 1
ATOM 2243 C CA . LEU A 1 271 ? 11.085 -9.204 -0.921 1.00 90.00 271 LEU A CA 1
ATOM 2244 C C . LEU A 1 271 ? 10.157 -8.647 0.167 1.00 90.00 271 LEU A C 1
ATOM 2246 O O . LEU A 1 271 ? 9.090 -9.196 0.445 1.00 90.00 271 LEU A O 1
ATOM 2250 N N . LYS A 1 272 ? 10.583 -7.555 0.798 1.00 90.62 272 LYS A N 1
ATOM 2251 C CA . LYS A 1 272 ? 9.787 -6.766 1.748 1.00 90.62 272 LYS A CA 1
ATOM 2252 C C . LYS A 1 272 ? 8.870 -5.787 1.013 1.00 90.62 272 LYS A C 1
ATOM 2254 O O . LYS A 1 272 ? 9.217 -5.378 -0.096 1.00 90.62 272 LYS A O 1
ATOM 2259 N N . GLY A 1 273 ? 7.776 -5.386 1.664 1.00 91.00 273 GLY A N 1
ATOM 2260 C CA . GLY A 1 273 ? 6.775 -4.475 1.099 1.00 91.00 273 GLY A CA 1
ATOM 2261 C C . GLY A 1 273 ? 5.694 -5.217 0.313 1.00 91.00 273 GLY A C 1
ATOM 2262 O O . GLY A 1 273 ? 5.200 -4.723 -0.691 1.00 91.00 273 GLY A O 1
ATOM 2263 N N . LEU A 1 274 ? 5.359 -6.448 0.715 1.00 94.75 274 LEU A N 1
ATOM 2264 C CA . LEU A 1 274 ? 4.281 -7.214 0.081 1.00 94.75 274 LEU A CA 1
ATOM 2265 C C . LEU A 1 274 ? 2.914 -6.588 0.370 1.00 94.75 274 LEU A C 1
ATOM 2267 O O . LEU A 1 274 ? 2.050 -6.609 -0.505 1.00 94.75 274 LEU A O 1
ATOM 2271 N N . ALA A 1 275 ? 2.737 -6.017 1.567 1.00 94.94 275 ALA A N 1
ATOM 2272 C CA . ALA A 1 275 ? 1.551 -5.241 1.912 1.00 94.94 275 ALA A CA 1
ATOM 2273 C C . ALA A 1 275 ? 1.444 -3.983 1.040 1.00 94.94 275 ALA A C 1
ATOM 2275 O O . ALA A 1 275 ? 0.388 -3.735 0.473 1.00 94.94 275 ALA A O 1
ATOM 2276 N N . ASP A 1 276 ? 2.547 -3.260 0.832 1.00 93.81 276 ASP A N 1
ATOM 2277 C CA . ASP A 1 276 ? 2.579 -2.070 -0.030 1.00 93.81 276 ASP A CA 1
ATOM 2278 C C . ASP A 1 276 ? 2.237 -2.415 -1.487 1.00 93.81 276 ASP A C 1
ATOM 2280 O O . ASP A 1 276 ? 1.467 -1.710 -2.136 1.00 93.81 276 ASP A O 1
ATOM 2284 N N . ILE A 1 277 ? 2.757 -3.537 -2.003 1.00 93.12 277 ILE A N 1
ATOM 2285 C CA . ILE A 1 277 ? 2.411 -4.051 -3.340 1.00 93.12 277 ILE A CA 1
ATOM 2286 C C . ILE A 1 277 ? 0.914 -4.381 -3.426 1.00 93.12 277 ILE A C 1
ATOM 2288 O O . ILE A 1 277 ? 0.276 -4.074 -4.435 1.00 93.12 277 ILE A O 1
ATOM 2292 N N . GLU A 1 278 ? 0.346 -4.988 -2.382 1.00 94.62 278 GLU A N 1
ATOM 2293 C CA . GLU A 1 278 ? -1.087 -5.272 -2.309 1.00 94.62 278 GLU A CA 1
ATOM 2294 C C . GLU A 1 278 ? -1.941 -3.994 -2.235 1.00 94.62 278 GLU A C 1
ATOM 2296 O O . GLU A 1 278 ? -2.951 -3.867 -2.926 1.00 94.62 278 GLU A O 1
ATOM 2301 N N . ILE A 1 279 ? -1.524 -3.021 -1.433 1.00 94.00 279 ILE A N 1
ATOM 2302 C CA . ILE A 1 279 ? -2.174 -1.716 -1.343 1.00 94.00 279 ILE A CA 1
ATOM 2303 C C . ILE A 1 279 ? -2.172 -1.039 -2.718 1.00 94.00 279 ILE A C 1
ATOM 2305 O O . ILE A 1 279 ? -3.201 -0.550 -3.174 1.00 94.00 279 ILE A O 1
ATOM 2309 N N . LEU A 1 280 ? -1.046 -1.077 -3.428 1.00 90.38 280 LEU A N 1
ATOM 2310 C CA . LEU A 1 280 ? -0.899 -0.482 -4.754 1.00 90.38 280 LEU A CA 1
ATOM 2311 C C . LEU A 1 280 ? -1.785 -1.112 -5.838 1.00 90.38 280 LEU A C 1
ATOM 2313 O O . LEU A 1 280 ? -2.090 -0.428 -6.818 1.00 90.38 280 LEU A O 1
ATOM 2317 N N . GLN A 1 281 ? -2.150 -2.394 -5.714 1.00 91.06 281 GLN A N 1
ATOM 2318 C CA . GLN A 1 281 ? -3.103 -3.038 -6.631 1.00 91.06 281 GLN A CA 1
ATOM 2319 C C . GLN A 1 281 ? -4.558 -2.738 -6.246 1.00 91.06 281 GLN A C 1
ATOM 2321 O O . GLN A 1 281 ? -5.368 -2.490 -7.134 1.00 91.06 281 GLN A O 1
ATOM 2326 N N . LEU A 1 282 ? -4.892 -2.740 -4.949 1.00 91.75 282 LEU A N 1
ATOM 2327 C CA . LEU A 1 282 ? -6.271 -2.559 -4.484 1.00 91.75 282 LEU A CA 1
ATOM 2328 C C . LEU A 1 282 ? -6.702 -1.094 -4.567 1.00 91.75 282 LEU A C 1
ATOM 2330 O O . LEU A 1 282 ? -7.774 -0.793 -5.082 1.00 91.75 282 LEU A O 1
ATOM 2334 N N . CYS A 1 283 ? -5.845 -0.172 -4.135 1.00 90.25 283 CYS A N 1
ATOM 2335 C CA . CYS A 1 283 ? -6.126 1.262 -4.073 1.00 90.25 283 CYS A CA 1
ATOM 2336 C C . CYS A 1 283 ? -5.897 1.991 -5.414 1.00 90.25 283 CYS A C 1
ATOM 2338 O O . CYS A 1 283 ? -5.741 3.210 -5.440 1.00 90.25 283 CYS A O 1
ATOM 2340 N N . ASN A 1 284 ? -5.863 1.264 -6.538 1.00 85.88 284 ASN A N 1
ATOM 2341 C CA . ASN A 1 284 ? -5.820 1.866 -7.869 1.00 85.88 284 ASN A CA 1
ATOM 2342 C C . ASN A 1 284 ? -7.221 2.353 -8.279 1.00 85.88 284 ASN A C 1
ATOM 2344 O O . ASN A 1 284 ? -8.031 1.566 -8.773 1.00 85.88 284 ASN A O 1
ATOM 2348 N N . ILE A 1 285 ? -7.493 3.647 -8.099 1.00 79.44 285 ILE A N 1
ATOM 2349 C CA . ILE A 1 285 ? -8.812 4.242 -8.369 1.00 79.44 285 ILE A CA 1
ATOM 2350 C C . ILE A 1 285 ? -9.238 4.070 -9.817 1.00 79.44 285 ILE A C 1
ATOM 2352 O O . ILE A 1 285 ? -10.399 3.758 -10.059 1.00 79.44 285 ILE A O 1
ATOM 2356 N N . GLU A 1 286 ? -8.328 4.247 -10.777 1.00 76.69 286 GLU A N 1
ATOM 2357 C CA . GLU A 1 286 ? -8.659 4.088 -12.195 1.00 76.69 286 GLU A CA 1
ATOM 2358 C C . GLU A 1 286 ? -9.262 2.702 -12.454 1.00 76.69 286 GLU A C 1
ATOM 2360 O O . GLU A 1 286 ? -10.281 2.568 -13.131 1.00 76.69 286 GLU A O 1
ATOM 2365 N N . SER A 1 287 ? -8.681 1.666 -11.840 1.00 75.94 287 SER A N 1
ATOM 2366 C CA . SER A 1 287 ? -9.214 0.306 -11.930 1.00 75.94 287 SER A CA 1
ATOM 2367 C C . SER A 1 287 ? -10.552 0.169 -11.205 1.00 75.94 287 SER A C 1
ATOM 2369 O O . SER A 1 287 ? -11.482 -0.400 -11.770 1.00 75.94 287 SER A O 1
ATOM 2371 N N . GLN A 1 288 ? -10.689 0.711 -9.992 1.00 80.88 288 GLN A N 1
ATOM 2372 C CA . GLN A 1 288 ? -11.948 0.650 -9.235 1.00 80.88 288 GLN A CA 1
ATOM 2373 C C . GLN A 1 288 ? -13.108 1.336 -9.980 1.00 80.88 288 GLN A C 1
ATOM 2375 O O . GLN A 1 288 ? -14.215 0.801 -10.021 1.00 80.88 288 GLN A O 1
ATOM 2380 N N . PHE A 1 289 ? -12.831 2.469 -10.633 1.00 74.31 289 PHE A N 1
ATOM 2381 C CA . PHE A 1 289 ? -13.785 3.190 -11.472 1.00 74.31 289 PHE A CA 1
ATOM 2382 C C . PHE A 1 289 ? -14.121 2.408 -12.747 1.00 74.31 289 PHE A C 1
ATOM 2384 O O . PHE A 1 289 ? -15.294 2.227 -13.065 1.00 74.31 289 PHE A O 1
ATOM 2391 N N . LYS A 1 290 ? -13.109 1.873 -13.446 1.00 71.19 290 LYS A N 1
ATOM 2392 C CA . LYS A 1 290 ? -13.297 1.058 -14.658 1.00 71.19 290 LYS A CA 1
ATOM 2393 C C . LYS A 1 290 ? -14.175 -0.172 -14.410 1.00 71.19 290 LYS A C 1
ATOM 2395 O O . LYS A 1 290 ? -14.951 -0.551 -15.283 1.00 71.19 290 LYS A O 1
ATOM 2400 N N . TYR A 1 291 ? -14.050 -0.796 -13.240 1.00 75.25 291 TYR A N 1
ATOM 2401 C CA . TYR A 1 291 ? -14.856 -1.958 -12.857 1.00 75.25 291 TYR A CA 1
ATOM 2402 C C . TYR A 1 291 ? -16.184 -1.598 -12.179 1.00 75.25 291 TYR A C 1
ATOM 2404 O O . TYR A 1 291 ? -16.920 -2.512 -11.820 1.00 75.25 291 TYR A O 1
ATOM 2412 N N . ASN A 1 292 ? -16.497 -0.305 -12.030 1.00 72.75 292 ASN A N 1
ATOM 2413 C CA . ASN A 1 292 ? -17.716 0.197 -11.394 1.00 72.75 292 ASN A CA 1
ATOM 2414 C C . ASN A 1 292 ? -18.001 -0.494 -10.050 1.00 72.75 292 ASN A C 1
ATOM 2416 O O . ASN A 1 292 ? -19.090 -1.020 -9.832 1.00 72.75 292 ASN A O 1
ATOM 2420 N N . LEU A 1 293 ? -16.987 -0.557 -9.183 1.00 80.62 293 LEU A N 1
ATOM 2421 C CA . LEU A 1 293 ? -17.134 -1.190 -7.876 1.00 80.62 293 LEU A CA 1
ATOM 2422 C C . LEU A 1 293 ? -18.100 -0.384 -6.996 1.00 80.62 293 LEU A C 1
ATOM 2424 O O . LEU A 1 293 ? -18.028 0.847 -6.928 1.00 80.62 293 LEU A O 1
ATOM 2428 N N . ASP A 1 294 ? -18.942 -1.096 -6.247 1.00 86.06 294 ASP A N 1
ATOM 2429 C CA . ASP A 1 294 ? -19.882 -0.518 -5.275 1.00 86.06 294 ASP A CA 1
ATOM 2430 C C . ASP A 1 294 ? -19.191 -0.058 -3.977 1.00 86.06 294 ASP A C 1
ATOM 2432 O O . ASP A 1 294 ? -19.831 0.193 -2.964 1.00 86.06 294 ASP A O 1
ATOM 2436 N N . TYR A 1 295 ? -17.863 0.005 -3.968 1.00 89.75 295 TYR A N 1
ATOM 2437 C CA . TYR A 1 295 ? -17.049 0.382 -2.823 1.00 89.75 295 TYR A CA 1
ATOM 2438 C C . TYR A 1 295 ? -15.712 0.945 -3.301 1.00 89.75 295 TYR A C 1
ATOM 2440 O O . TYR A 1 295 ? -15.273 0.660 -4.417 1.00 89.75 295 TYR A O 1
ATOM 2448 N N . THR A 1 296 ? -15.033 1.690 -2.428 1.00 90.06 296 THR A N 1
ATOM 2449 C CA . THR A 1 296 ? -13.728 2.287 -2.741 1.00 90.06 296 THR A CA 1
ATOM 2450 C C . THR A 1 296 ? -12.663 1.825 -1.756 1.00 90.06 296 THR A C 1
ATOM 2452 O O . THR A 1 296 ? -12.774 2.094 -0.564 1.00 90.06 296 THR A O 1
ATOM 2455 N N . PHE A 1 297 ? -11.604 1.166 -2.230 1.00 92.50 297 PHE A N 1
ATOM 2456 C CA . PHE A 1 297 ? -10.429 0.863 -1.408 1.00 92.50 297 PHE A CA 1
ATOM 2457 C C . PHE A 1 297 ? -9.513 2.075 -1.276 1.00 92.50 297 PHE A C 1
ATOM 2459 O O . PHE A 1 297 ? -9.161 2.710 -2.275 1.00 92.50 297 PHE A O 1
ATOM 2466 N N . PHE A 1 298 ? -9.056 2.325 -0.051 1.00 92.00 298 PHE A N 1
ATOM 2467 C CA . PHE A 1 298 ? -8.111 3.388 0.269 1.00 92.00 298 PHE A CA 1
ATOM 2468 C C . PHE A 1 298 ? -7.104 2.950 1.323 1.00 92.00 298 PHE A C 1
ATOM 2470 O O . PHE A 1 298 ? -7.456 2.214 2.237 1.00 92.00 298 PHE A O 1
ATOM 2477 N N . ALA A 1 299 ? -5.866 3.431 1.240 1.00 93.62 299 ALA A N 1
ATOM 2478 C CA . ALA A 1 299 ? -4.840 3.111 2.224 1.00 93.62 299 ALA A CA 1
ATOM 2479 C C . ALA A 1 299 ? -4.598 4.268 3.189 1.00 93.62 299 ALA A C 1
ATOM 2481 O O . ALA A 1 299 ? -4.346 5.397 2.776 1.00 93.62 299 ALA A O 1
ATOM 2482 N N . VAL A 1 300 ? -4.582 3.960 4.481 1.00 94.31 300 VAL A N 1
ATOM 2483 C CA . VAL A 1 300 ? -4.175 4.893 5.531 1.00 94.31 300 VAL A CA 1
ATOM 2484 C C . VAL A 1 300 ? -2.704 4.635 5.839 1.00 94.31 300 VAL A C 1
ATOM 2486 O O . VAL A 1 300 ? -2.367 3.667 6.520 1.00 94.31 300 VAL A O 1
ATOM 2489 N N . THR A 1 301 ? -1.825 5.489 5.314 1.00 92.94 301 THR A N 1
ATOM 2490 C CA . THR A 1 301 ? -0.365 5.370 5.452 1.00 92.94 301 THR A CA 1
ATOM 2491 C C . THR A 1 301 ? 0.280 6.724 5.747 1.00 92.94 301 THR A C 1
ATOM 2493 O O . THR A 1 301 ? -0.243 7.765 5.353 1.00 92.94 301 THR A O 1
ATOM 2496 N N . PHE A 1 302 ? 1.431 6.699 6.426 1.00 90.88 302 PHE A N 1
ATOM 2497 C CA . PHE A 1 302 ? 2.348 7.837 6.572 1.00 90.88 302 PHE A CA 1
ATOM 2498 C C . PHE A 1 302 ? 3.623 7.676 5.733 1.00 90.88 302 PHE A C 1
ATOM 2500 O O . PHE A 1 302 ? 4.503 8.543 5.785 1.00 90.88 302 PHE A O 1
ATOM 2507 N N . ASP A 1 303 ? 3.750 6.593 4.960 1.00 90.25 303 ASP A N 1
ATOM 2508 C CA . ASP A 1 303 ? 4.840 6.454 4.006 1.00 90.25 303 ASP A CA 1
ATOM 2509 C C . ASP A 1 303 ? 4.578 7.407 2.838 1.00 90.25 303 ASP A C 1
ATOM 2511 O O . ASP A 1 303 ? 3.752 7.157 1.959 1.00 90.25 303 ASP A O 1
ATOM 2515 N N . LYS A 1 304 ? 5.312 8.523 2.840 1.00 87.56 304 LYS A N 1
ATOM 2516 C CA . LYS A 1 304 ? 5.250 9.557 1.804 1.00 87.56 304 LYS A CA 1
ATOM 2517 C C . LYS A 1 304 ? 5.393 8.976 0.396 1.00 87.56 304 LYS A C 1
ATOM 2519 O O . LYS A 1 304 ? 4.706 9.425 -0.509 1.00 87.56 304 LYS A O 1
ATOM 2524 N N . LYS A 1 305 ? 6.245 7.968 0.202 1.00 85.56 305 LYS A N 1
ATOM 2525 C CA . LYS A 1 305 ? 6.488 7.382 -1.121 1.00 85.56 305 LYS A CA 1
ATOM 2526 C C . LYS A 1 305 ? 5.326 6.505 -1.561 1.00 85.56 305 LYS A C 1
ATOM 2528 O O . LYS A 1 305 ? 4.948 6.564 -2.726 1.00 85.56 305 LYS A O 1
ATOM 2533 N N . LEU A 1 306 ? 4.750 5.720 -0.649 1.00 87.56 306 LEU A N 1
ATOM 2534 C CA . LEU A 1 306 ? 3.539 4.951 -0.940 1.00 87.56 306 LEU A CA 1
ATOM 2535 C C . LEU A 1 306 ? 2.363 5.887 -1.244 1.00 87.56 306 LEU A C 1
ATOM 2537 O O . LEU A 1 306 ? 1.681 5.693 -2.243 1.00 87.56 306 LEU A O 1
ATOM 2541 N N . SER A 1 307 ? 2.170 6.927 -0.431 1.00 87.38 307 SER A N 1
ATOM 2542 C CA . SER A 1 307 ? 1.144 7.960 -0.626 1.00 87.38 307 SER A CA 1
ATOM 2543 C C . SER A 1 307 ? 1.286 8.667 -1.979 1.00 87.38 307 SER A C 1
ATOM 2545 O O . SER A 1 307 ? 0.308 8.764 -2.713 1.00 87.38 307 SER A O 1
ATOM 2547 N N . GLU A 1 308 ? 2.495 9.076 -2.369 1.00 83.25 308 GLU A N 1
ATOM 2548 C CA . GLU A 1 308 ? 2.749 9.699 -3.673 1.00 83.25 308 GLU A CA 1
ATOM 2549 C C . GLU A 1 308 ? 2.429 8.753 -4.841 1.00 83.25 308 GLU A C 1
ATOM 2551 O O . GLU A 1 308 ? 1.802 9.171 -5.812 1.00 83.25 308 GLU A O 1
ATOM 2556 N N . LEU A 1 309 ? 2.802 7.471 -4.746 1.00 81.38 309 LEU A N 1
ATOM 2557 C CA . LEU A 1 309 ? 2.484 6.471 -5.776 1.00 81.38 309 LEU A CA 1
ATOM 2558 C C . LEU A 1 309 ? 0.993 6.181 -5.877 1.00 81.38 309 LEU A C 1
ATOM 2560 O O . LEU A 1 309 ? 0.467 6.003 -6.976 1.00 81.38 309 LEU A O 1
ATOM 2564 N N . LEU A 1 310 ? 0.318 6.104 -4.731 1.00 83.31 310 LEU A N 1
ATOM 2565 C CA . LEU A 1 310 ? -1.129 5.998 -4.694 1.00 83.31 310 LEU A CA 1
ATOM 2566 C C . LEU A 1 310 ? -1.729 7.219 -5.372 1.00 83.31 310 LEU A C 1
ATOM 2568 O O . LEU A 1 310 ? -2.540 7.039 -6.267 1.00 83.31 310 LEU A O 1
ATOM 2572 N N . HIS A 1 311 ? -1.256 8.425 -5.052 1.00 78.94 311 HIS A N 1
ATOM 2573 C CA . HIS A 1 311 ? -1.763 9.663 -5.630 1.00 78.94 311 HIS A CA 1
ATOM 2574 C C . HIS A 1 311 ? -1.581 9.737 -7.159 1.00 78.94 311 HIS A C 1
ATOM 2576 O O . HIS A 1 311 ? -2.467 10.168 -7.897 1.00 78.94 311 HIS A O 1
ATOM 2582 N N . GLU A 1 312 ? -0.451 9.257 -7.676 1.00 75.75 312 GLU A N 1
ATOM 2583 C CA . GLU A 1 312 ? -0.226 9.127 -9.122 1.00 75.75 312 GLU A CA 1
ATOM 2584 C C . GLU A 1 312 ? -1.231 8.173 -9.786 1.00 75.75 312 GLU A C 1
ATOM 2586 O O . GLU A 1 312 ? -1.632 8.408 -10.923 1.00 75.75 312 GLU A O 1
ATOM 2591 N N . ARG A 1 313 ? -1.681 7.138 -9.066 1.00 71.38 313 ARG A N 1
ATOM 2592 C CA . ARG A 1 313 ? -2.714 6.182 -9.505 1.00 71.38 313 ARG A CA 1
ATOM 2593 C C . ARG A 1 313 ? -4.141 6.600 -9.142 1.00 71.38 313 ARG A C 1
ATOM 2595 O O . ARG A 1 313 ? -5.093 5.997 -9.631 1.00 71.38 313 ARG A O 1
ATOM 2602 N N . THR A 1 314 ? -4.305 7.612 -8.289 1.00 65.00 314 THR A N 1
ATOM 2603 C CA . THR A 1 314 ? -5.602 8.211 -7.952 1.00 65.00 314 THR A CA 1
ATOM 2604 C C . THR A 1 314 ? -5.983 9.324 -8.911 1.00 65.00 314 THR A C 1
ATOM 2606 O O . THR A 1 314 ? -7.157 9.674 -8.992 1.00 65.00 314 THR A O 1
ATOM 2609 N N . ARG A 1 315 ? -5.011 9.911 -9.627 1.00 62.34 315 ARG A N 1
ATOM 2610 C CA . ARG A 1 315 ? -5.295 10.856 -10.708 1.00 62.34 315 ARG A CA 1
ATOM 2611 C C . ARG A 1 315 ? -6.107 10.123 -11.762 1.00 62.34 315 ARG A C 1
ATOM 2613 O O . ARG A 1 315 ? -5.548 9.371 -12.555 1.00 62.34 315 ARG A O 1
ATOM 2620 N N . LEU A 1 316 ? -7.417 10.362 -11.746 1.00 51.97 316 LEU A N 1
ATOM 2621 C CA . LEU A 1 316 ? -8.373 9.957 -12.769 1.00 51.97 316 LEU A CA 1
ATOM 2622 C C . LEU A 1 316 ? -7.947 10.587 -14.098 1.00 51.97 316 LEU A C 1
ATOM 2624 O O . LEU A 1 316 ? -8.440 11.622 -14.536 1.00 51.97 316 LEU A O 1
ATOM 2628 N N . SER A 1 317 ? -6.971 9.959 -14.737 1.00 47.03 317 SER A N 1
ATOM 2629 C CA . SER A 1 317 ? -6.693 10.153 -16.141 1.00 47.03 317 SER A CA 1
ATOM 2630 C C . SER A 1 317 ? -7.772 9.339 -16.826 1.00 47.03 317 SER A C 1
ATOM 2632 O O . SER A 1 317 ? -7.645 8.131 -16.988 1.00 47.03 317 SER A O 1
ATOM 2634 N N . ILE A 1 318 ? -8.902 9.985 -17.117 1.00 44.62 318 ILE A N 1
ATOM 2635 C CA . ILE A 1 318 ? -9.980 9.392 -17.904 1.00 44.62 318 ILE A CA 1
ATOM 2636 C C . ILE A 1 318 ? -9.421 9.205 -19.318 1.00 44.62 318 ILE A C 1
ATOM 2638 O O . ILE A 1 318 ? -9.632 10.018 -20.216 1.00 44.62 318 ILE A O 1
ATOM 2642 N N . HIS A 1 319 ? -8.631 8.153 -19.508 1.00 38.41 319 HIS A N 1
ATOM 2643 C CA . HIS A 1 319 ? -8.291 7.656 -20.824 1.00 38.41 319 HIS A CA 1
ATOM 2644 C C . HIS A 1 319 ? -9.568 7.063 -21.422 1.00 38.41 319 HIS A C 1
ATOM 2646 O O . HIS A 1 319 ? -10.387 6.479 -20.708 1.00 38.41 319 HIS A O 1
ATOM 2652 N N . SER A 1 320 ? -9.760 7.218 -22.734 1.00 36.41 320 SER A N 1
ATOM 2653 C CA . SER A 1 320 ? -10.981 6.801 -23.440 1.00 36.41 320 SER A CA 1
ATOM 2654 C C . SER A 1 320 ? -11.369 5.329 -23.229 1.00 36.41 320 SER A C 1
ATOM 2656 O O . SER A 1 320 ? -12.492 4.961 -23.539 1.00 36.41 320 SER A O 1
ATOM 2658 N N . GLU A 1 321 ? -10.459 4.505 -22.701 1.00 38.78 321 GLU A N 1
ATOM 2659 C CA . GLU A 1 321 ? -10.612 3.071 -22.430 1.00 38.78 321 GLU A CA 1
ATOM 2660 C C . GLU A 1 321 ? -11.110 2.724 -21.010 1.00 38.78 321 GLU A C 1
ATOM 2662 O O . GLU A 1 321 ? -11.561 1.601 -20.781 1.00 38.78 321 GLU A O 1
ATOM 2667 N N . ALA A 1 322 ? -11.027 3.649 -20.043 1.00 40.22 322 ALA A N 1
ATOM 2668 C CA . ALA A 1 322 ? -11.660 3.501 -18.720 1.00 40.22 322 ALA A CA 1
ATOM 2669 C C . ALA A 1 322 ? -13.172 3.795 -18.773 1.00 40.22 322 ALA A C 1
ATOM 2671 O O . ALA A 1 322 ? -13.916 3.513 -17.836 1.00 40.22 322 ALA A O 1
ATOM 2672 N N . LEU A 1 323 ? -13.615 4.3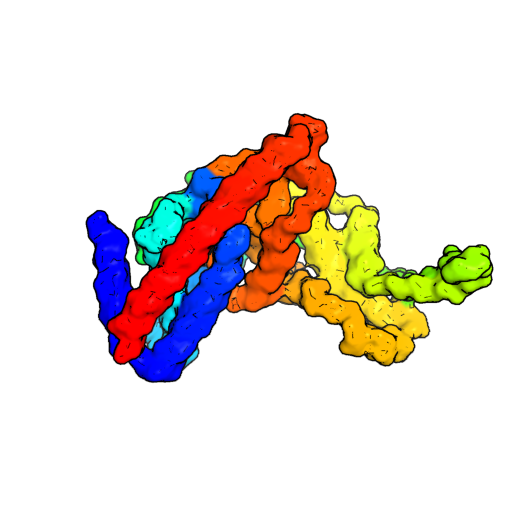51 -19.899 1.00 46.00 323 LEU A N 1
ATOM 2673 C CA . LEU A 1 323 ? -14.999 4.577 -20.264 1.00 46.00 323 LEU A CA 1
ATOM 2674 C C . LEU A 1 323 ? -15.455 3.347 -21.046 1.00 46.00 323 LEU A C 1
ATOM 2676 O O . LEU A 1 323 ? -14.863 3.011 -22.072 1.00 46.00 323 LEU A O 1
ATOM 2680 N N . SER A 1 324 ? -16.468 2.634 -20.552 1.00 44.12 324 SER A N 1
ATOM 2681 C CA . SER A 1 324 ? -16.997 1.486 -21.287 1.00 44.12 324 SER A CA 1
ATOM 2682 C C . SER A 1 324 ? -17.415 1.938 -22.695 1.00 44.12 324 SER A C 1
ATOM 2684 O O . SER A 1 324 ? -17.938 3.039 -22.877 1.00 44.12 324 SER A O 1
ATOM 2686 N N . ILE A 1 325 ? -17.221 1.081 -23.701 1.00 46.91 325 ILE A N 1
ATOM 2687 C CA . ILE A 1 325 ? -17.657 1.333 -25.089 1.00 46.91 325 ILE A CA 1
ATOM 2688 C C . ILE A 1 325 ? -19.186 1.579 -25.160 1.00 46.91 325 ILE A C 1
ATOM 2690 O O . ILE A 1 325 ? -19.689 2.092 -26.155 1.00 46.91 325 ILE A O 1
ATOM 2694 N N . GLN A 1 326 ? -19.924 1.263 -24.088 1.00 51.53 326 GLN A N 1
ATOM 2695 C CA . GLN A 1 326 ? -21.372 1.420 -23.972 1.00 51.53 326 GLN A CA 1
ATOM 2696 C C . GLN A 1 326 ? -21.820 2.781 -23.410 1.00 51.53 326 GLN A C 1
ATOM 2698 O O . GLN A 1 326 ? -22.980 3.143 -23.595 1.00 51.53 326 GLN A O 1
ATOM 2703 N N . ASP A 1 327 ? -20.943 3.565 -22.770 1.00 51.47 327 ASP A N 1
ATOM 2704 C CA . ASP A 1 327 ? -21.342 4.857 -22.201 1.00 51.47 327 ASP A CA 1
ATOM 2705 C C . ASP A 1 327 ? -21.369 5.955 -23.287 1.00 51.47 327 ASP A C 1
ATOM 2707 O O . ASP A 1 327 ? -20.340 6.428 -23.799 1.00 51.47 327 ASP A O 1
ATOM 2711 N N . ASN A 1 328 ? -22.568 6.443 -23.616 1.00 66.44 328 ASN A N 1
ATOM 2712 C CA . ASN A 1 328 ? -22.722 7.609 -24.483 1.00 66.44 328 ASN A CA 1
ATOM 2713 C C . ASN A 1 328 ? -22.155 8.877 -23.799 1.00 66.44 328 ASN A C 1
ATOM 2715 O O . ASN A 1 328 ? -21.884 8.904 -22.593 1.00 66.44 328 ASN A O 1
ATOM 2719 N N . ARG A 1 329 ? -21.919 9.941 -24.576 1.00 59.19 329 ARG A N 1
ATOM 2720 C CA . ARG A 1 329 ? -21.276 11.181 -24.097 1.00 59.19 329 ARG A CA 1
ATOM 2721 C C . ARG A 1 329 ? -22.023 11.835 -22.923 1.00 59.19 329 ARG A C 1
ATOM 2723 O O . ARG A 1 329 ? -21.378 12.435 -22.068 1.00 59.19 329 ARG A O 1
ATOM 2730 N N . GLU A 1 330 ? -23.343 11.696 -22.869 1.00 67.06 330 GLU A N 1
ATOM 2731 C CA . GLU A 1 330 ? -24.191 12.285 -21.829 1.00 67.06 330 GLU A CA 1
ATOM 2732 C C . GLU A 1 330 ? -24.088 11.512 -20.513 1.00 67.06 330 GLU A C 1
ATOM 2734 O O . GLU A 1 330 ? -23.836 12.120 -19.476 1.00 67.06 330 GLU A O 1
ATOM 2739 N N . THR A 1 331 ? -24.140 10.176 -20.550 1.00 65.00 331 THR A N 1
ATOM 2740 C CA . THR A 1 331 ? -23.891 9.331 -19.366 1.00 65.00 331 THR A CA 1
ATOM 2741 C C . THR A 1 331 ? -22.503 9.555 -18.771 1.00 65.00 331 THR A C 1
ATOM 2743 O O . THR A 1 331 ? -22.342 9.559 -17.552 1.00 65.00 331 THR A O 1
ATOM 2746 N N . ARG A 1 332 ? -21.493 9.796 -19.617 1.00 63.03 332 ARG A N 1
ATOM 2747 C CA . ARG A 1 332 ? -20.132 10.115 -19.161 1.00 63.03 332 ARG A CA 1
ATOM 2748 C C . ARG A 1 332 ? -20.070 11.451 -18.441 1.00 63.03 332 ARG A C 1
ATOM 2750 O O . ARG A 1 332 ? -19.479 11.533 -17.368 1.00 63.03 332 ARG A O 1
ATOM 2757 N N . LYS A 1 333 ? -20.690 12.476 -19.026 1.00 68.75 333 LYS A N 1
ATOM 2758 C CA . LYS A 1 333 ? -20.761 13.807 -18.429 1.00 68.75 333 LYS A CA 1
ATOM 2759 C C . LYS A 1 333 ? -21.484 13.754 -17.080 1.00 68.75 333 LYS A C 1
ATOM 2761 O O . LYS A 1 333 ? -20.928 14.210 -16.094 1.00 68.75 333 LYS A O 1
ATOM 2766 N N . ALA A 1 334 ? -22.624 13.067 -17.009 1.00 70.06 334 ALA A N 1
ATOM 2767 C CA . ALA A 1 334 ? -23.381 12.906 -15.770 1.00 70.06 334 ALA A CA 1
ATOM 2768 C C . ALA A 1 334 ? -22.569 12.225 -14.649 1.00 70.06 334 ALA A C 1
ATOM 2770 O O . ALA A 1 334 ? -22.598 12.682 -13.510 1.00 70.06 334 ALA A O 1
ATOM 2771 N N . LYS A 1 335 ? -21.799 11.166 -14.952 1.00 65.50 335 LYS A N 1
ATOM 2772 C CA . LYS A 1 335 ? -20.935 10.502 -13.954 1.00 65.50 335 LYS A CA 1
ATOM 2773 C C . LYS A 1 335 ? -19.836 11.430 -13.420 1.00 65.50 335 LYS A C 1
ATOM 2775 O O . LYS A 1 335 ? -19.563 11.412 -12.222 1.00 65.50 335 LYS A O 1
ATOM 2780 N N . ILE A 1 336 ? -19.214 12.224 -14.296 1.00 67.75 336 ILE A N 1
ATOM 2781 C CA . ILE A 1 336 ? -18.172 13.189 -13.912 1.00 67.75 336 ILE A CA 1
ATOM 2782 C C . ILE A 1 336 ? -18.777 14.321 -13.078 1.00 67.75 336 ILE A C 1
ATOM 2784 O O . ILE A 1 336 ? -18.244 14.622 -12.013 1.00 67.75 336 ILE A O 1
ATOM 2788 N N . ASP A 1 337 ? -19.899 14.890 -13.520 1.00 71.50 337 ASP A N 1
ATOM 2789 C CA . ASP A 1 337 ? -20.578 15.996 -12.840 1.00 71.50 337 ASP A CA 1
ATOM 2790 C C . ASP A 1 337 ? -20.990 15.583 -11.411 1.00 71.50 337 ASP A C 1
ATOM 2792 O O . ASP A 1 337 ? -20.693 16.292 -10.451 1.00 71.50 337 ASP A O 1
ATOM 2796 N N . VAL A 1 338 ? -21.556 14.379 -11.236 1.00 72.38 338 VAL A N 1
ATOM 2797 C CA . VAL A 1 338 ? -21.914 13.836 -9.909 1.00 72.38 338 VAL A CA 1
ATOM 2798 C C . VAL A 1 338 ? -20.683 13.627 -9.021 1.00 72.38 338 VAL A C 1
ATOM 2800 O O . VAL A 1 338 ? -20.729 13.915 -7.823 1.00 72.38 338 VAL A O 1
ATOM 2803 N N . ALA A 1 339 ? -19.575 13.120 -9.569 1.00 64.62 339 ALA A N 1
ATOM 2804 C CA . ALA A 1 339 ? -18.344 12.928 -8.801 1.00 64.62 339 ALA A CA 1
ATOM 2805 C C . ALA A 1 339 ? -17.736 14.271 -8.357 1.00 64.62 339 ALA A C 1
ATOM 2807 O O . ALA A 1 339 ? -17.314 14.401 -7.206 1.00 64.62 339 ALA A O 1
ATOM 2808 N N . GLN A 1 340 ? -17.745 15.276 -9.239 1.00 70.12 340 GLN A N 1
ATOM 2809 C CA . GLN A 1 340 ? -17.271 16.630 -8.947 1.00 70.12 340 GLN A CA 1
ATOM 2810 C C . GLN A 1 340 ? -18.138 17.329 -7.898 1.00 70.12 340 GLN A C 1
ATOM 2812 O O . GLN A 1 340 ? -17.599 17.945 -6.982 1.00 70.12 340 GLN A O 1
ATOM 2817 N N . GLU A 1 341 ? -19.463 17.198 -7.977 1.00 72.62 341 GLU A N 1
ATOM 2818 C CA . GLU A 1 341 ? -20.382 17.776 -6.993 1.00 72.62 341 GLU A CA 1
ATOM 2819 C C . GLU A 1 341 ? -20.174 17.160 -5.601 1.00 72.62 341 GLU A C 1
ATOM 2821 O O . GLU A 1 341 ? -20.044 17.880 -4.606 1.00 72.62 341 GLU A O 1
ATOM 2826 N N . LYS A 1 342 ? -20.050 15.827 -5.523 1.00 70.19 342 LYS A N 1
ATOM 2827 C CA . LYS A 1 342 ? -19.733 15.131 -4.267 1.00 70.19 342 LYS A CA 1
ATOM 2828 C C . LYS A 1 342 ? -18.379 15.558 -3.701 1.00 70.19 342 LYS A C 1
ATOM 2830 O O . LYS A 1 342 ? -18.264 15.754 -2.492 1.00 70.19 342 LYS A O 1
ATOM 2835 N N . GLN A 1 343 ? -17.369 15.722 -4.557 1.00 70.25 343 GLN A N 1
ATOM 2836 C CA . GLN A 1 343 ? -16.051 16.198 -4.141 1.00 70.25 343 GLN A CA 1
ATOM 2837 C C . GLN A 1 343 ? -16.117 17.637 -3.611 1.00 70.25 343 GLN A C 1
ATOM 2839 O O . GLN A 1 343 ? -15.582 17.913 -2.540 1.00 70.25 343 GLN A O 1
ATOM 2844 N N . LEU A 1 344 ? -16.814 18.540 -4.307 1.00 72.06 344 LEU A N 1
ATOM 2845 C CA . LEU A 1 344 ? -16.973 19.933 -3.888 1.00 72.06 344 LEU A CA 1
ATOM 2846 C C . LEU A 1 344 ? -17.693 20.040 -2.538 1.00 72.06 344 LEU A C 1
ATOM 2848 O O . LEU A 1 344 ? -17.274 20.806 -1.671 1.00 72.06 344 LEU A O 1
ATOM 2852 N N . LYS A 1 345 ? -18.741 19.236 -2.326 1.00 73.75 345 LYS A N 1
ATOM 2853 C CA . LYS A 1 345 ? -19.430 19.158 -1.034 1.00 73.75 345 LYS A CA 1
ATOM 2854 C C . LYS A 1 345 ? -18.478 18.726 0.087 1.00 73.75 345 LYS A C 1
ATOM 2856 O O . LYS A 1 345 ? -18.416 19.397 1.115 1.00 73.75 345 LYS A O 1
ATOM 2861 N N . ALA A 1 346 ? -17.696 17.671 -0.135 1.00 67.31 346 ALA A N 1
ATOM 2862 C CA . ALA A 1 346 ? -16.744 17.175 0.856 1.00 67.31 346 ALA A CA 1
ATOM 2863 C C . ALA A 1 346 ? -15.625 18.192 1.168 1.00 67.31 346 ALA A C 1
ATOM 2865 O O . ALA A 1 346 ? -15.191 18.305 2.316 1.00 67.31 346 ALA A O 1
ATOM 2866 N N . LEU A 1 347 ? -15.191 18.975 0.172 1.00 70.19 347 LEU A N 1
ATOM 2867 C CA . LEU A 1 347 ? -14.232 20.072 0.350 1.00 70.19 347 LEU A CA 1
ATOM 2868 C C . LEU A 1 347 ? -14.804 21.224 1.185 1.00 70.19 347 LEU A C 1
ATOM 2870 O O . LEU A 1 347 ? -14.110 21.765 2.045 1.00 70.19 347 LEU A O 1
ATOM 2874 N N . ASN A 1 348 ? -16.075 21.572 0.989 1.00 73.88 348 ASN A N 1
ATOM 2875 C CA . ASN A 1 348 ? -16.743 22.573 1.824 1.00 73.88 348 ASN A CA 1
ATOM 2876 C C . ASN A 1 348 ? -16.877 22.090 3.280 1.00 73.88 348 ASN A C 1
ATOM 2878 O O . ASN A 1 348 ? -16.624 22.848 4.216 1.00 73.88 348 ASN A O 1
ATOM 2882 N N . GLU A 1 349 ? -17.201 20.812 3.489 1.00 74.50 349 GLU A N 1
ATOM 2883 C CA . GLU A 1 349 ? -17.240 20.192 4.822 1.00 74.50 349 GLU A CA 1
ATOM 2884 C C . GLU A 1 349 ? -15.848 20.126 5.470 1.00 74.50 349 GLU A C 1
ATOM 2886 O O . GLU A 1 349 ? -15.712 20.304 6.682 1.00 74.50 349 GLU A O 1
ATOM 2891 N N . LEU A 1 350 ? -14.793 19.941 4.671 1.00 71.25 350 LEU A N 1
ATOM 2892 C CA . LEU A 1 350 ? -13.408 20.024 5.131 1.00 71.25 350 LEU A CA 1
ATOM 2893 C C . LEU A 1 350 ? -13.048 21.435 5.611 1.00 71.25 350 LEU A C 1
ATOM 2895 O O . LEU A 1 350 ? -12.412 21.577 6.654 1.00 71.25 350 LEU A O 1
ATOM 2899 N N . ALA A 1 351 ? -13.477 22.477 4.896 1.00 69.81 351 ALA A N 1
ATOM 2900 C CA . ALA A 1 351 ? -13.264 23.863 5.313 1.00 69.81 351 ALA A CA 1
ATOM 2901 C C . ALA A 1 351 ? -13.939 24.160 6.666 1.00 69.81 351 ALA A C 1
ATOM 2903 O O . ALA A 1 351 ? -13.319 24.753 7.550 1.00 69.81 351 ALA A O 1
ATOM 2904 N N . LEU A 1 352 ? -15.168 23.672 6.868 1.00 71.62 352 LEU A N 1
ATOM 2905 C CA . LEU A 1 352 ? -15.869 23.759 8.156 1.00 71.62 352 LEU A CA 1
ATOM 2906 C C . LEU A 1 352 ? -15.141 22.981 9.262 1.00 71.62 352 LEU A C 1
ATOM 2908 O O . LEU A 1 352 ? -15.032 23.450 10.396 1.00 71.62 352 LEU A O 1
ATOM 2912 N N . PHE A 1 353 ? -14.604 21.801 8.940 1.00 73.94 353 PHE A N 1
ATOM 2913 C CA . PHE A 1 353 ? -13.805 21.030 9.886 1.00 73.94 353 PHE A CA 1
ATOM 2914 C C . PHE A 1 353 ? -12.529 21.771 10.298 1.00 73.94 353 PHE A C 1
ATOM 2916 O O . PHE A 1 353 ? -12.199 21.778 11.481 1.00 73.94 353 PHE A O 1
ATOM 2923 N N . TYR A 1 354 ? -11.842 22.443 9.367 1.00 70.44 354 TYR A N 1
ATOM 2924 C CA . TYR A 1 354 ? -10.673 23.265 9.692 1.00 70.44 354 TYR A CA 1
ATOM 2925 C C . TYR A 1 354 ? -11.014 24.421 10.635 1.00 70.44 354 TYR A C 1
ATOM 2927 O O . TYR A 1 354 ? -10.290 24.622 11.605 1.00 70.44 354 TYR A O 1
ATOM 2935 N N . GLN A 1 355 ? -12.142 25.107 10.431 1.00 70.38 355 GLN A N 1
ATOM 2936 C CA . GLN A 1 355 ? -12.611 26.143 11.364 1.00 70.38 355 GLN A CA 1
ATOM 2937 C C . GLN A 1 355 ? -12.855 25.569 12.766 1.00 70.38 355 GLN A C 1
ATOM 2939 O O . GLN A 1 355 ? -12.480 26.167 13.773 1.00 70.38 355 GLN A O 1
ATOM 2944 N N . HIS A 1 356 ? -13.432 24.367 12.850 1.00 70.19 356 HIS A N 1
ATOM 2945 C CA . HIS A 1 356 ? -13.603 23.687 14.130 1.00 70.19 356 HIS A CA 1
ATOM 2946 C C . HIS A 1 356 ? -12.261 23.273 14.753 1.00 70.19 356 HIS A C 1
ATOM 2948 O O . HIS A 1 356 ? -12.070 23.417 15.960 1.00 70.19 356 HIS A O 1
ATOM 2954 N N . LEU A 1 357 ? -11.305 22.800 13.953 1.00 66.25 357 LEU A N 1
ATOM 2955 C CA . LEU A 1 357 ? -9.966 22.474 14.437 1.00 66.25 357 LEU A CA 1
ATOM 2956 C C . LEU A 1 357 ? -9.224 23.690 14.971 1.00 66.25 357 LEU A C 1
ATOM 2958 O O . LEU A 1 357 ? -8.575 23.562 16.004 1.00 66.25 357 LEU A O 1
ATOM 2962 N N . GLU A 1 358 ? -9.338 24.851 14.328 1.00 62.12 358 GLU A N 1
ATOM 2963 C CA . GLU A 1 358 ? -8.758 26.090 14.849 1.00 62.12 358 GLU A CA 1
ATOM 2964 C C . GLU A 1 358 ? -9.277 26.380 16.259 1.00 62.12 358 GLU A C 1
ATOM 2966 O O . GLU A 1 358 ? -8.471 26.642 17.139 1.00 62.12 358 GLU A O 1
ATOM 2971 N N . THR A 1 359 ? -10.575 26.196 16.528 1.00 67.38 359 THR A N 1
ATOM 2972 C CA . THR A 1 359 ? -11.132 26.383 17.887 1.00 67.38 359 THR A CA 1
ATOM 2973 C C . THR A 1 359 ? -10.702 25.335 18.921 1.00 67.38 359 THR A C 1
ATOM 2975 O O . THR A 1 359 ? -10.903 25.533 20.117 1.00 67.38 359 THR A O 1
ATOM 2978 N N . VAL A 1 360 ? -10.187 24.183 18.484 1.00 60.62 360 VAL A N 1
ATOM 2979 C CA . VAL A 1 360 ? -9.781 23.077 19.371 1.00 60.62 360 VAL A CA 1
ATOM 2980 C C . VAL A 1 360 ? -8.269 23.061 19.601 1.00 60.62 360 VAL A C 1
ATOM 2982 O O . VAL A 1 360 ? -7.809 22.616 20.654 1.00 60.62 360 VAL A O 1
ATOM 2985 N N . VAL A 1 361 ? -7.494 23.491 18.605 1.00 58.78 361 VAL A N 1
ATOM 2986 C CA . VAL A 1 361 ? -6.030 23.448 18.618 1.00 58.78 361 VAL A CA 1
ATOM 2987 C C . VAL A 1 361 ? -5.427 24.763 19.119 1.00 58.78 361 VAL A C 1
ATOM 2989 O O . VAL A 1 361 ? -4.433 24.700 19.858 1.00 58.78 361 VAL A O 1
ATOM 2992 N N . CYS A 1 362 ? -6.002 25.906 18.734 1.00 53.78 362 CYS A N 1
ATOM 2993 C CA . CYS A 1 362 ? -5.669 27.229 19.268 1.00 53.78 362 CYS A CA 1
ATOM 2994 C C . CYS A 1 362 ? -6.430 27.459 20.574 1.00 53.78 362 CYS A C 1
ATOM 2996 O O . CYS A 1 362 ? -5.786 27.982 21.511 1.00 53.78 362 CYS A O 1
#

Radius of gyration: 23.26 Å; Cα contacts (8 Å, |Δi|>4): 452; chains: 1; bounding box: 53×51×72 Å

Mean predicted aligned error: 9.48 Å

Organism: NCBI:txid1618023

Nearest PDB structures (foldseek):
  3aly-assembly1_A  TM=2.743E-01  e=2.298E+00  Sulfurisphaera tokodaii str. 7
  2ehg-assembly1_A  TM=2.878E-01  e=3.319E+00  Sulfurisphaera tokodaii str. 7
  3qsg-assembly1_A-2  TM=1.733E-01  e=5.504E+00  Alicyclobacillus acidocaldarius subsp. acidocaldarius DSM 446
  8xgc-assembly1_I  TM=1.114E-01  e=4.579E+00  Saccharomyces cerevisiae

Secondary structure (DSSP, 8-state):
-HHHHHHHHHHHHHHT--HHHHHHHHHHHHHHHHHHGGGTTS-SSEEEEE-HHHHHHHHHHTTT---HHHHHHHHHHHHHHHHHHIIIIIS---EEEEE-HHHHHHHTTTPPPSSHHHHHHHHHHHHHHHGGG---EEESS-SSHHHHHHHHHHHHHHHHHHHHHHHHHHHS------EEEEEEE-TT--EEEEEEE--HHHHHHHHHHTS----SSS-HHHHHHHHHHHHHHHHHHT-TTHHHHHHHGGGT--HHHHHHTTS-EEETTEEE-HHHHHHHHHT-HHHHHHTT-SSEEEEE---HHHHHHHHHHHS----TTTS-TT--HHHHHHHHHHHHHHHHHHHHHHHHHHHHHHHHH-

pLDDT: mean 80.91, std 14.42, range [36.41, 97.75]